Protein AF-A0A3R8DQH0-F1 (afdb_monomer_lite)

pLDDT: mean 75.9, std 20.73, range [26.86, 97.88]

Secondary structure (DSSP, 8-state):
-----------HHHHHHHHHTSBTTB--HHHHHHHHHHHHHHHHHHHHHHHHHHH-TTS-HHHHHHHHHHHHHHHHHSTTTHHHH--HHHHHHHHHHHHHS-HHHHHHHHHHHHHHHHH-TT-HHHHHHHHHHHHTT------------------------------------PPPPHHHHHHHHHHHHHHHHHHHHHHHHHHHH-SS-TT-HHHHHHHHHHHHHHHHHHHHHHHHHHTTSS-HHHHHHHHHHHHHHHHHHHHHHHHT-

Foldseek 3Di:
DDDDDPPPPPQLLVLLVVQLVDAPLDGPVVSLVVSLVCCVPQLLSNLVSLLCQLQDPPRDPSSNSSSLVSVVSSPVRPPPSVVNCLDPSNLVSLVVCLVDHDPVSNQSSLAVLVVCVVVPVVSVSSVVSNVVVVVVVRDHDDDPDDDDDDDDDDDDDDDDDDDDDDDDDDPPPDDDDPVNVVVVLVVVLVVLVVLLVVLVVCVVVVPDDDDPCVSNVVSLVVLVVCQVVLVVVLVCVVVVNDRPVSNVSSVVSNVSNVVVVVVCVVVVD

Structure (mmCIF, N/CA/C/O backbone):
data_AF-A0A3R8DQH0-F1
#
_entry.id   AF-A0A3R8DQH0-F1
#
loop_
_atom_site.group_PDB
_atom_site.id
_atom_site.type_symbol
_atom_site.label_atom_id
_atom_site.label_alt_id
_atom_site.label_comp_id
_atom_site.label_asym_id
_atom_site.label_entity_id
_atom_site.label_seq_id
_atom_site.pdbx_PDB_ins_code
_atom_site.Cartn_x
_atom_site.Cartn_y
_atom_site.Cartn_z
_atom_site.occupancy
_atom_site.B_iso_or_equiv
_atom_site.auth_seq_id
_atom_site.auth_comp_id
_atom_site.auth_asym_id
_atom_site.auth_atom_id
_atom_site.pdbx_PDB_model_num
ATOM 1 N N . MET A 1 1 ? 42.324 -16.474 -0.326 1.00 37.34 1 MET A N 1
ATOM 2 C CA . MET A 1 1 ? 42.094 -15.075 -0.736 1.00 37.34 1 MET A CA 1
ATOM 3 C C . MET A 1 1 ? 40.599 -14.820 -0.661 1.00 37.34 1 MET A C 1
ATOM 5 O O . MET A 1 1 ? 39.896 -15.116 -1.612 1.00 37.34 1 MET A O 1
ATOM 9 N N . ALA A 1 2 ? 40.115 -14.395 0.505 1.00 43.56 2 ALA A N 1
ATOM 10 C CA . ALA A 1 2 ? 38.711 -14.074 0.742 1.00 43.56 2 ALA A CA 1
ATOM 11 C C . ALA A 1 2 ? 38.635 -12.582 1.087 1.00 43.56 2 ALA A C 1
ATOM 13 O O . ALA A 1 2 ? 39.072 -12.183 2.160 1.00 43.56 2 ALA A O 1
ATOM 14 N N . SER A 1 3 ? 38.215 -11.778 0.115 1.00 39.81 3 SER A N 1
ATOM 15 C CA . SER A 1 3 ? 37.849 -10.355 0.195 1.00 39.81 3 SER A CA 1
ATOM 16 C C . SER A 1 3 ? 37.444 -9.985 -1.238 1.00 39.81 3 SER A C 1
ATOM 18 O O . SER A 1 3 ? 38.199 -10.294 -2.152 1.00 39.81 3 SER A O 1
ATOM 20 N N . SER A 1 4 ? 36.297 -9.418 -1.578 1.00 42.81 4 SER A N 1
ATOM 21 C CA . SER A 1 4 ? 35.271 -8.716 -0.819 1.00 42.81 4 SER A CA 1
ATOM 22 C C . SER A 1 4 ? 34.032 -8.666 -1.719 1.00 42.81 4 SER A C 1
ATOM 24 O O . SER A 1 4 ? 34.071 -8.034 -2.772 1.00 42.81 4 SER A O 1
ATOM 26 N N . TYR A 1 5 ? 32.943 -9.308 -1.321 1.00 38.06 5 TYR A N 1
ATOM 27 C CA . TYR A 1 5 ? 31.613 -8.918 -1.783 1.00 38.06 5 TYR A CA 1
ATOM 28 C C . TYR A 1 5 ? 30.732 -8.949 -0.544 1.00 38.06 5 TYR A C 1
ATOM 30 O O . TYR A 1 5 ? 30.029 -9.911 -0.260 1.00 38.06 5 TYR A O 1
ATOM 38 N N . VAL A 1 6 ? 30.935 -7.944 0.306 1.00 42.09 6 VAL A N 1
ATOM 39 C CA . VAL A 1 6 ? 29.954 -7.621 1.334 1.00 42.09 6 VAL A CA 1
ATOM 40 C C . VAL A 1 6 ? 28.887 -6.861 0.562 1.00 42.09 6 VAL A C 1
ATOM 42 O O . VAL A 1 6 ? 29.062 -5.674 0.295 1.00 42.09 6 VAL A O 1
ATOM 45 N N . GLU A 1 7 ? 27.852 -7.565 0.100 1.00 40.41 7 GLU A N 1
ATOM 46 C CA . GLU A 1 7 ? 26.585 -6.913 -0.232 1.00 40.41 7 GLU A CA 1
ATOM 47 C C . GLU A 1 7 ? 26.238 -6.041 0.971 1.00 40.41 7 GLU A C 1
ATOM 49 O O . GLU A 1 7 ? 26.178 -6.528 2.104 1.00 40.41 7 GLU A O 1
ATOM 54 N N . ALA A 1 8 ? 26.128 -4.733 0.754 1.00 45.50 8 ALA A N 1
ATOM 55 C CA . ALA A 1 8 ? 25.605 -3.853 1.775 1.00 45.50 8 ALA A CA 1
ATOM 56 C C . ALA A 1 8 ? 24.196 -4.363 2.082 1.00 45.50 8 ALA A C 1
ATOM 58 O O . ALA A 1 8 ? 23.305 -4.243 1.247 1.00 45.50 8 ALA A O 1
ATOM 59 N N . VAL A 1 9 ? 24.019 -5.011 3.235 1.00 55.31 9 VAL A N 1
ATOM 60 C CA . VAL A 1 9 ? 22.695 -5.400 3.712 1.00 55.31 9 VAL A CA 1
ATOM 61 C C . VAL A 1 9 ? 21.919 -4.099 3.841 1.00 55.31 9 VAL A C 1
ATOM 63 O O . VAL A 1 9 ? 22.209 -3.293 4.726 1.00 55.31 9 VAL A O 1
ATOM 66 N N . GLN A 1 10 ? 21.000 -3.860 2.910 1.00 66.50 10 GLN A N 1
ATOM 67 C CA . GLN A 1 10 ? 20.126 -2.703 2.955 1.00 66.50 10 GLN A CA 1
ATOM 68 C C . GLN A 1 10 ? 19.338 -2.783 4.260 1.00 66.50 10 GLN A C 1
ATOM 70 O O . GLN A 1 10 ? 18.618 -3.754 4.502 1.00 66.50 10 GLN A O 1
ATOM 75 N N . ASP A 1 11 ? 19.517 -1.803 5.144 1.00 89.00 11 ASP A N 1
ATOM 76 C CA . ASP A 1 11 ? 18.771 -1.778 6.396 1.00 89.00 11 ASP A CA 1
ATOM 77 C C . ASP A 1 11 ? 17.314 -1.434 6.086 1.00 89.00 11 ASP A C 1
ATOM 79 O O . ASP A 1 11 ? 16.970 -0.285 5.808 1.00 89.00 11 ASP A O 1
ATOM 83 N N . ILE A 1 12 ? 16.452 -2.448 6.150 1.00 93.75 12 ILE A N 1
ATOM 84 C CA . ILE A 1 12 ? 15.004 -2.342 5.936 1.00 93.75 12 ILE A CA 1
ATOM 85 C C . ILE A 1 12 ? 14.383 -1.248 6.804 1.00 93.75 12 ILE A C 1
ATOM 87 O O . ILE A 1 12 ? 13.447 -0.574 6.382 1.00 93.75 12 ILE A O 1
ATOM 91 N N . SER A 1 13 ? 14.906 -1.047 8.013 1.00 93.50 13 SER A N 1
ATOM 92 C CA . SER A 1 13 ? 14.427 -0.007 8.927 1.00 93.50 13 SER A CA 1
ATOM 93 C C . SER A 1 13 ? 14.693 1.384 8.351 1.00 93.50 13 SER A C 1
ATOM 95 O O . SER A 1 13 ? 13.774 2.195 8.284 1.00 93.50 13 SER A O 1
ATOM 97 N N . SER A 1 14 ? 15.917 1.610 7.864 1.00 93.81 14 SER A N 1
ATOM 98 C CA . SER A 1 14 ? 16.343 2.849 7.205 1.00 93.81 14 SER A CA 1
ATOM 99 C C . SER A 1 14 ? 15.599 3.087 5.890 1.00 93.81 14 SER A C 1
ATOM 101 O O . SER A 1 14 ? 15.231 4.221 5.587 1.00 93.81 14 SER A O 1
ATOM 103 N N . LEU A 1 15 ? 15.345 2.031 5.110 1.00 95.31 15 LEU A N 1
ATOM 104 C CA . LEU A 1 15 ? 14.558 2.121 3.878 1.00 95.31 15 LEU A CA 1
ATOM 105 C C . LEU A 1 15 ? 13.117 2.559 4.174 1.00 95.31 15 LEU A C 1
ATOM 107 O O . LEU A 1 15 ? 12.612 3.481 3.542 1.00 95.31 15 LEU A O 1
ATOM 111 N N . ILE A 1 16 ? 12.477 1.958 5.180 1.00 96.25 16 ILE A N 1
ATOM 112 C CA . ILE A 1 16 ? 11.123 2.341 5.604 1.00 96.25 16 ILE A CA 1
ATOM 113 C C . ILE A 1 16 ? 11.099 3.769 6.152 1.00 96.25 16 ILE A C 1
ATOM 115 O O . ILE A 1 16 ? 10.193 4.520 5.810 1.00 96.25 16 ILE A O 1
ATOM 119 N N . ASP A 1 17 ? 12.092 4.174 6.948 1.00 94.50 17 ASP A N 1
ATOM 120 C CA . ASP A 1 17 ? 12.193 5.561 7.417 1.00 94.50 17 ASP A CA 1
ATOM 121 C C . ASP A 1 17 ? 12.345 6.544 6.250 1.00 94.50 17 ASP A C 1
ATOM 123 O O . ASP A 1 17 ? 11.717 7.601 6.253 1.00 94.50 17 ASP A O 1
ATOM 127 N N . THR A 1 18 ? 13.114 6.172 5.223 1.00 94.81 18 THR A N 1
ATOM 128 C CA . THR A 1 18 ? 13.281 6.978 4.006 1.00 94.81 18 THR A CA 1
ATOM 129 C C . THR A 1 18 ? 11.951 7.136 3.276 1.00 94.81 18 THR A C 1
ATOM 131 O O . THR A 1 18 ? 11.543 8.264 3.007 1.00 94.81 18 THR A O 1
ATOM 134 N N . ILE A 1 19 ? 11.230 6.035 3.035 1.00 94.50 19 ILE A N 1
ATOM 135 C CA . ILE A 1 19 ? 9.909 6.065 2.390 1.00 94.50 19 ILE A CA 1
ATOM 136 C C . ILE A 1 19 ? 8.934 6.924 3.204 1.00 94.50 19 ILE A C 1
ATOM 138 O O . ILE A 1 19 ? 8.282 7.803 2.648 1.00 94.50 19 ILE A O 1
ATOM 142 N N . CYS A 1 20 ? 8.852 6.704 4.518 1.00 94.62 20 CYS A N 1
ATOM 143 C CA . CYS A 1 20 ? 7.909 7.389 5.402 1.00 94.62 20 CYS A CA 1
ATOM 144 C C . CYS A 1 20 ? 8.268 8.858 5.673 1.00 94.62 20 CYS A C 1
ATOM 146 O O . CYS A 1 20 ? 7.418 9.592 6.160 1.00 94.62 20 CYS A O 1
ATOM 148 N N . SER A 1 21 ? 9.484 9.304 5.348 1.00 93.12 21 SER A N 1
ATOM 149 C CA . SER A 1 21 ? 9.870 10.723 5.414 1.00 93.12 21 SER A CA 1
ATOM 150 C C . SER A 1 21 ? 9.383 11.559 4.221 1.00 93.12 21 SER A C 1
ATOM 152 O O . SER A 1 21 ? 9.558 12.778 4.217 1.00 93.12 21 SER A O 1
ATOM 154 N N . GLY A 1 22 ? 8.808 10.908 3.203 1.00 89.81 22 GLY A N 1
ATOM 155 C CA . GLY A 1 22 ? 8.296 11.546 1.994 1.00 89.81 22 GLY A CA 1
ATOM 156 C C . GLY A 1 22 ? 6.900 12.159 2.146 1.00 89.81 22 GLY A C 1
ATOM 157 O O . GLY A 1 22 ? 6.403 12.418 3.242 1.00 89.81 22 GLY A O 1
ATOM 158 N N . GLU A 1 23 ? 6.234 12.362 1.008 1.00 83.25 23 GLU A N 1
ATOM 159 C CA . GLU A 1 23 ? 4.873 12.895 0.955 1.00 83.25 23 GLU A CA 1
ATOM 160 C C . GLU A 1 23 ? 3.895 11.880 0.363 1.00 83.25 23 GLU A C 1
ATOM 162 O O . GLU A 1 23 ? 4.165 11.255 -0.660 1.00 83.25 23 GLU A O 1
ATOM 167 N N . VAL A 1 24 ? 2.714 11.745 0.971 1.00 81.69 24 VAL A N 1
ATOM 168 C CA . VAL A 1 24 ? 1.665 10.819 0.500 1.00 81.69 24 VAL A CA 1
ATOM 169 C C . VAL A 1 24 ? 1.171 11.180 -0.906 1.00 81.69 24 VAL A C 1
ATOM 171 O O . VAL A 1 24 ? 0.761 10.300 -1.658 1.00 81.69 24 VAL A O 1
ATOM 174 N N . SER A 1 25 ? 1.217 12.465 -1.270 1.00 81.00 25 SER A N 1
ATOM 175 C CA . SER A 1 25 ? 0.892 12.983 -2.607 1.00 81.00 25 SER A CA 1
ATOM 176 C C . SER A 1 25 ? 1.866 12.510 -3.688 1.00 81.00 25 SER A C 1
ATOM 178 O O . SER A 1 25 ? 1.483 12.429 -4.853 1.00 81.00 25 SER A O 1
ATOM 180 N N . ASN A 1 26 ? 3.107 12.184 -3.319 1.00 80.12 26 ASN A N 1
ATOM 181 C CA . ASN A 1 26 ? 4.136 11.695 -4.230 1.00 80.12 26 ASN A CA 1
ATOM 182 C C . ASN A 1 26 ? 4.964 10.584 -3.557 1.00 80.12 26 ASN A C 1
ATOM 184 O O . ASN A 1 26 ? 6.112 10.821 -3.168 1.00 80.12 26 ASN A O 1
ATOM 188 N N . PRO A 1 27 ? 4.391 9.374 -3.398 1.00 83.75 27 PRO A N 1
ATOM 189 C CA . PRO A 1 27 ? 5.085 8.265 -2.760 1.00 83.75 27 PRO A CA 1
ATOM 190 C C . PRO A 1 27 ? 6.317 7.845 -3.561 1.00 83.75 27 PRO A C 1
ATOM 192 O O . PRO A 1 27 ? 6.287 7.792 -4.794 1.00 83.75 27 PRO A O 1
ATOM 195 N N . ASP A 1 28 ? 7.387 7.477 -2.860 1.00 89.06 28 ASP A N 1
ATOM 196 C CA . ASP A 1 28 ? 8.590 6.925 -3.479 1.00 89.06 28 ASP A CA 1
ATOM 197 C C . ASP A 1 28 ? 8.364 5.468 -3.904 1.00 89.06 28 ASP A C 1
ATOM 199 O O . ASP A 1 28 ? 8.756 4.512 -3.233 1.00 89.06 28 ASP A O 1
ATOM 203 N N . TRP A 1 29 ? 7.678 5.299 -5.031 1.00 91.06 29 TRP A N 1
ATOM 204 C CA . TRP A 1 29 ? 7.327 3.987 -5.563 1.00 91.06 29 TRP A CA 1
ATOM 205 C C . TRP A 1 29 ? 8.539 3.124 -5.900 1.00 91.06 29 TRP A C 1
ATOM 207 O O . TRP A 1 29 ? 8.430 1.905 -5.837 1.00 91.06 29 TRP A O 1
ATOM 217 N N . ILE A 1 30 ? 9.688 3.729 -6.211 1.00 90.00 30 ILE A N 1
ATOM 218 C CA . ILE A 1 30 ? 10.919 2.981 -6.482 1.00 90.00 30 ILE A CA 1
ATOM 219 C C . ILE A 1 30 ? 11.337 2.245 -5.207 1.00 90.00 30 ILE A C 1
ATOM 221 O O . ILE A 1 30 ? 11.450 1.021 -5.219 1.00 90.00 30 ILE A O 1
ATOM 225 N N . ASN A 1 31 ? 11.451 2.967 -4.090 1.00 92.31 31 ASN A N 1
ATOM 226 C CA . ASN A 1 31 ? 11.822 2.375 -2.805 1.00 92.31 31 ASN A CA 1
ATOM 227 C C . ASN A 1 31 ? 10.731 1.449 -2.236 1.00 92.31 31 ASN A C 1
ATOM 229 O O . ASN A 1 31 ? 11.042 0.454 -1.582 1.00 92.31 31 ASN A O 1
ATOM 233 N N . ILE A 1 32 ? 9.446 1.733 -2.487 1.00 91.31 32 ILE A N 1
ATOM 234 C CA . ILE A 1 32 ? 8.338 0.851 -2.076 1.00 91.31 32 ILE A CA 1
ATOM 235 C C . ILE A 1 32 ? 8.399 -0.493 -2.812 1.00 91.31 32 ILE A C 1
ATOM 237 O O . ILE A 1 32 ? 8.204 -1.539 -2.189 1.00 91.31 32 ILE A O 1
ATOM 241 N N . LEU A 1 33 ? 8.658 -0.485 -4.122 1.00 88.75 33 LEU A N 1
ATOM 242 C CA . LEU A 1 33 ? 8.778 -1.710 -4.915 1.00 88.75 33 LEU A CA 1
ATOM 243 C C . LEU A 1 33 ? 10.043 -2.487 -4.546 1.00 88.75 33 LEU A C 1
ATOM 245 O O . LEU A 1 33 ? 9.964 -3.694 -4.339 1.00 88.75 33 LEU A O 1
ATOM 249 N N . GLU A 1 34 ? 11.164 -1.794 -4.344 1.00 91.06 34 GLU A N 1
ATOM 250 C CA . GLU A 1 34 ? 12.389 -2.414 -3.832 1.00 91.06 34 GLU A CA 1
ATOM 251 C C . GLU A 1 34 ? 12.150 -3.087 -2.471 1.00 91.06 34 GLU A C 1
ATOM 253 O O . GLU A 1 34 ? 12.558 -4.227 -2.249 1.00 91.06 34 GLU A O 1
ATOM 258 N N . LEU A 1 35 ? 11.410 -2.438 -1.566 1.00 94.06 35 LEU A N 1
ATOM 259 C CA . LEU A 1 35 ? 11.019 -3.053 -0.299 1.00 94.06 35 LEU A CA 1
ATOM 260 C C . LEU A 1 35 ? 10.180 -4.324 -0.513 1.00 94.06 35 LEU A C 1
ATOM 262 O O . LEU A 1 35 ? 10.391 -5.303 0.203 1.00 94.06 35 LEU A O 1
ATOM 266 N N . CYS A 1 36 ? 9.251 -4.338 -1.475 1.00 93.62 36 CYS A N 1
ATOM 267 C CA . CYS A 1 36 ? 8.446 -5.526 -1.786 1.00 93.62 36 CYS A CA 1
ATOM 268 C C . CYS A 1 36 ? 9.318 -6.706 -2.243 1.00 93.62 36 CYS A C 1
ATOM 270 O O . CYS A 1 36 ? 9.077 -7.839 -1.819 1.00 93.62 36 CYS A O 1
ATOM 272 N N . ASP A 1 37 ? 10.363 -6.448 -3.030 1.00 89.50 37 ASP A N 1
ATOM 273 C CA . ASP A 1 37 ? 11.314 -7.481 -3.449 1.00 89.50 37 ASP A CA 1
ATOM 274 C C . ASP A 1 37 ? 12.107 -8.036 -2.249 1.00 89.50 37 ASP A C 1
ATOM 276 O O . ASP A 1 37 ? 12.275 -9.253 -2.098 1.00 89.50 37 ASP A O 1
ATOM 280 N N . LEU A 1 38 ? 12.533 -7.157 -1.335 1.00 92.69 38 LEU A N 1
ATOM 281 C CA . LEU A 1 38 ? 13.337 -7.523 -0.163 1.00 92.69 38 LEU A CA 1
ATOM 282 C C . LEU A 1 38 ? 12.549 -8.289 0.915 1.00 92.69 38 LEU A C 1
ATOM 284 O O . LEU A 1 38 ? 13.112 -9.172 1.578 1.00 92.69 38 LEU A O 1
ATOM 288 N N . VAL A 1 39 ? 11.244 -8.013 1.061 1.00 93.31 39 VAL A N 1
ATOM 289 C CA . VAL A 1 39 ? 10.358 -8.590 2.097 1.00 93.31 39 VAL A CA 1
ATOM 290 C C . VAL A 1 39 ? 10.400 -10.113 2.142 1.00 93.31 39 VAL A C 1
ATOM 292 O O . VAL A 1 39 ? 10.304 -10.683 3.230 1.00 93.31 39 VAL A O 1
ATOM 295 N N . THR A 1 40 ? 10.605 -10.777 1.002 1.00 87.44 40 THR A N 1
ATOM 296 C CA . THR A 1 40 ? 10.730 -12.244 0.925 1.00 87.44 40 THR A CA 1
ATOM 297 C C . THR A 1 40 ? 11.763 -12.794 1.915 1.00 87.44 40 THR A C 1
ATOM 29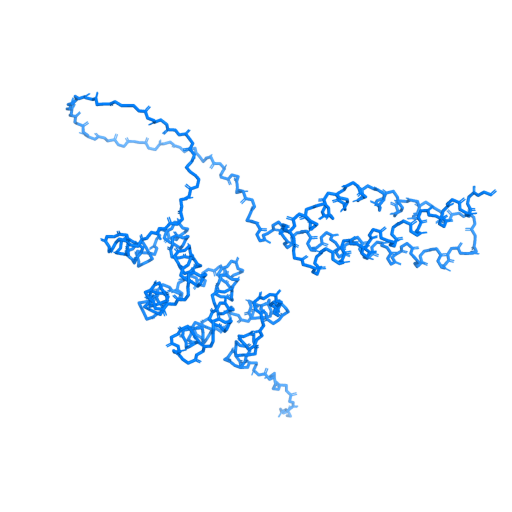9 O O . THR A 1 40 ? 11.573 -13.872 2.475 1.00 87.44 40 THR A O 1
ATOM 302 N N . SER A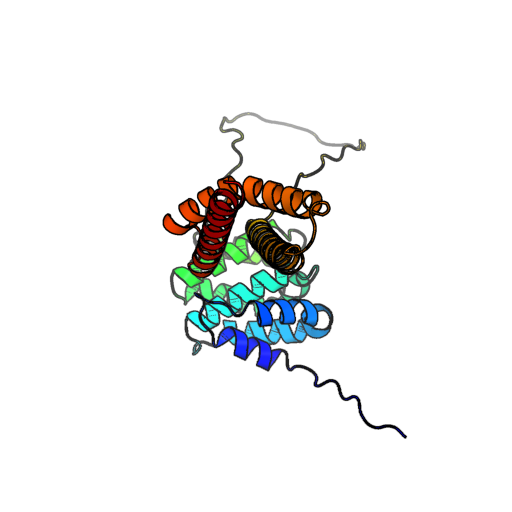 1 41 ? 12.835 -12.039 2.170 1.00 89.38 41 SER A N 1
ATOM 303 C CA . SER A 1 41 ? 13.910 -12.410 3.098 1.00 89.38 41 SER A CA 1
ATOM 304 C C . SER A 1 41 ? 13.891 -11.636 4.423 1.00 89.38 41 SER A C 1
ATOM 306 O O . SER A 1 41 ? 14.615 -11.996 5.350 1.00 89.38 41 SER A O 1
ATOM 308 N N . SER A 1 42 ? 13.051 -10.602 4.545 1.00 93.06 42 SER A N 1
ATOM 309 C CA . SER A 1 42 ? 13.085 -9.644 5.658 1.00 93.06 42 SER A CA 1
ATOM 310 C C . SER A 1 42 ? 11.730 -9.371 6.324 1.00 93.06 42 SER A C 1
ATOM 312 O O . SER A 1 42 ? 11.590 -8.384 7.049 1.00 93.06 42 SER A O 1
ATOM 314 N N . ALA A 1 43 ? 10.726 -10.228 6.118 1.00 94.62 43 ALA A N 1
ATOM 315 C CA . ALA A 1 43 ? 9.342 -9.990 6.540 1.00 94.62 43 ALA A CA 1
ATOM 316 C C . ALA A 1 43 ? 9.170 -9.607 8.027 1.00 94.62 43 ALA A C 1
ATOM 318 O O . ALA A 1 43 ? 8.389 -8.708 8.351 1.00 94.62 43 ALA A O 1
ATOM 319 N N . GLU A 1 44 ? 9.917 -10.239 8.939 1.00 94.19 44 GLU A N 1
ATOM 320 C CA . GLU A 1 44 ? 9.877 -9.913 10.372 1.00 94.19 44 GLU A CA 1
ATOM 321 C C . GLU A 1 44 ? 10.408 -8.498 10.652 1.00 94.19 44 GLU A C 1
ATOM 323 O O . GLU A 1 44 ? 9.800 -7.744 11.417 1.00 94.19 44 GLU A O 1
ATOM 328 N N . GLN A 1 45 ? 11.512 -8.112 10.006 1.00 95.12 45 GLN A N 1
ATOM 329 C CA . GLN A 1 45 ? 12.089 -6.777 10.147 1.00 95.12 45 GLN A CA 1
ATOM 330 C C . GLN A 1 45 ? 11.171 -5.717 9.532 1.00 95.12 45 GLN A C 1
ATOM 332 O O . GLN A 1 45 ? 10.910 -4.703 10.177 1.00 95.12 45 GLN A O 1
ATOM 337 N N . THR A 1 46 ? 10.613 -5.977 8.345 1.00 96.81 46 THR A N 1
ATOM 338 C CA . THR A 1 46 ? 9.638 -5.087 7.700 1.00 96.81 46 THR A CA 1
ATOM 339 C C . THR A 1 46 ? 8.429 -4.855 8.603 1.00 96.81 46 THR A C 1
ATOM 341 O O . THR A 1 46 ? 8.053 -3.712 8.852 1.00 96.81 46 THR A O 1
ATOM 344 N N . THR A 1 47 ? 7.870 -5.925 9.179 1.00 97.31 47 THR A N 1
ATOM 345 C CA . THR A 1 47 ? 6.711 -5.838 10.084 1.00 97.31 47 THR A CA 1
ATOM 346 C C . THR A 1 47 ? 7.026 -5.014 11.331 1.00 97.31 47 THR A C 1
ATOM 348 O O . THR A 1 47 ? 6.241 -4.145 11.705 1.00 97.31 47 THR A O 1
ATOM 351 N N . ARG A 1 48 ? 8.185 -5.238 11.965 1.00 96.12 48 ARG A N 1
ATOM 352 C CA . ARG A 1 48 ? 8.613 -4.472 13.150 1.00 96.12 48 ARG A CA 1
ATOM 353 C C . ARG A 1 48 ? 8.827 -2.993 12.843 1.00 96.12 48 ARG A C 1
ATOM 355 O O . ARG A 1 48 ? 8.426 -2.144 13.636 1.00 96.12 48 ARG A O 1
ATOM 362 N N . SER A 1 49 ? 9.444 -2.683 11.708 1.00 96.19 49 SER A N 1
ATOM 363 C CA . SER A 1 49 ? 9.693 -1.305 11.287 1.00 96.19 49 SER A CA 1
ATOM 364 C C . SER A 1 49 ? 8.395 -0.571 10.958 1.00 96.19 49 SER A C 1
ATOM 366 O O . SER A 1 49 ? 8.208 0.547 11.429 1.00 96.19 49 SER A O 1
ATOM 368 N N . LEU A 1 50 ? 7.455 -1.216 10.257 1.00 97.12 50 LEU A N 1
ATOM 369 C CA . LEU A 1 50 ? 6.118 -0.659 10.025 1.00 97.12 50 LEU A CA 1
ATOM 370 C C . LEU A 1 50 ? 5.362 -0.451 11.339 1.00 97.12 50 LEU A C 1
ATOM 372 O O . LEU A 1 50 ? 4.829 0.631 11.568 1.00 97.12 50 LEU A O 1
ATOM 376 N N . GLN A 1 51 ? 5.383 -1.438 12.240 1.00 96.31 51 GLN A N 1
ATOM 377 C CA . GLN A 1 51 ? 4.762 -1.314 13.560 1.00 96.31 51 GLN A CA 1
ATOM 378 C C . GLN A 1 51 ? 5.317 -0.109 14.334 1.00 96.31 51 GLN A C 1
ATOM 380 O O . GLN A 1 51 ? 4.553 0.637 14.941 1.00 96.31 51 GLN A O 1
ATOM 385 N N . ARG A 1 52 ? 6.639 0.108 14.297 1.00 95.06 52 ARG A N 1
ATOM 386 C CA . ARG A 1 52 ? 7.279 1.259 14.945 1.00 95.06 52 ARG A CA 1
ATOM 387 C C . ARG A 1 52 ? 6.748 2.581 14.394 1.00 95.06 52 ARG A C 1
ATOM 389 O O . ARG A 1 52 ? 6.438 3.456 15.194 1.00 95.06 52 ARG A O 1
ATOM 396 N N . VAL A 1 53 ? 6.664 2.734 13.072 1.00 95.06 53 VAL A N 1
ATOM 397 C CA . VAL A 1 53 ? 6.184 3.985 12.461 1.00 95.06 53 VAL A CA 1
ATOM 398 C C . VAL A 1 53 ? 4.709 4.217 12.800 1.00 95.06 53 VAL A C 1
ATOM 400 O O . VAL A 1 53 ? 4.353 5.311 13.227 1.00 95.06 53 VAL A O 1
ATOM 403 N N . LEU A 1 54 ? 3.869 3.179 12.703 1.00 94.94 54 LEU A N 1
ATOM 404 C CA . LEU A 1 54 ? 2.434 3.267 13.004 1.00 94.94 54 LEU A CA 1
ATOM 405 C C . LEU A 1 54 ? 2.152 3.582 14.484 1.00 94.94 54 LEU A C 1
ATOM 407 O O . LEU A 1 54 ? 1.230 4.336 14.784 1.00 94.94 54 LEU A O 1
ATOM 411 N N . GLY A 1 55 ? 2.941 3.027 15.408 1.00 90.12 55 GLY A N 1
ATOM 412 C CA . GLY A 1 55 ? 2.741 3.209 16.850 1.00 90.12 55 GLY A CA 1
ATOM 413 C C . GLY A 1 55 ? 3.390 4.461 17.444 1.00 90.12 55 GLY A C 1
ATOM 414 O O . GLY A 1 55 ? 3.150 4.814 18.606 1.00 90.12 55 GLY A O 1
ATOM 415 N N . HIS A 1 56 ? 4.240 5.157 16.689 1.00 84.31 56 HIS A N 1
ATOM 416 C CA . HIS A 1 56 ? 5.000 6.276 17.228 1.00 84.31 56 HIS A CA 1
ATOM 417 C C . HIS A 1 56 ? 4.236 7.598 17.094 1.00 84.31 56 HIS A C 1
ATOM 419 O O . HIS A 1 56 ? 4.260 8.274 16.073 1.00 84.31 56 HIS A O 1
ATOM 425 N N . ARG A 1 57 ? 3.604 7.998 18.205 1.00 65.50 57 ARG A N 1
ATOM 426 C CA . ARG A 1 57 ? 2.700 9.161 18.340 1.00 65.50 57 ARG A CA 1
ATOM 427 C C . ARG A 1 57 ? 3.273 10.536 17.958 1.00 65.50 57 ARG A C 1
ATOM 429 O O . ARG A 1 57 ? 2.523 11.503 17.975 1.00 65.50 57 ARG A O 1
ATOM 436 N N . GLN A 1 58 ? 4.578 10.645 17.708 1.00 71.25 58 GLN A N 1
ATOM 437 C CA . GLN A 1 58 ? 5.227 11.888 17.267 1.00 71.25 58 GLN A CA 1
ATOM 438 C C . GLN A 1 58 ? 5.374 11.972 15.742 1.00 71.25 58 GLN A C 1
ATOM 440 O O . GLN A 1 58 ? 5.759 13.027 15.246 1.00 71.25 58 GLN A O 1
ATOM 445 N N . HIS A 1 59 ? 5.112 10.886 15.002 1.00 75.62 59 HIS A N 1
ATOM 446 C CA . HIS A 1 59 ? 5.095 10.954 13.545 1.00 75.62 59 HIS A CA 1
ATOM 447 C C . HIS A 1 59 ? 3.937 11.819 13.070 1.00 75.62 59 HIS A C 1
ATOM 449 O O . HIS A 1 59 ? 2.837 11.798 13.629 1.00 75.62 59 HIS A O 1
ATOM 455 N N . ASP A 1 60 ? 4.213 12.580 12.023 1.00 84.75 60 ASP A N 1
ATOM 456 C CA . ASP A 1 60 ? 3.209 13.362 11.341 1.00 84.75 60 ASP A CA 1
ATOM 457 C C . ASP A 1 60 ? 2.250 12.459 10.551 1.00 84.75 60 ASP A C 1
ATOM 459 O O . ASP A 1 60 ? 2.493 11.276 10.291 1.00 84.75 60 ASP A O 1
ATOM 463 N N . GLU A 1 61 ? 1.114 13.037 10.174 1.00 86.81 61 GLU A N 1
ATOM 464 C CA . GLU A 1 61 ? 0.056 12.336 9.450 1.00 86.81 61 GLU A CA 1
ATOM 465 C C . GLU A 1 61 ? 0.549 11.730 8.125 1.00 86.81 61 GLU A C 1
ATOM 467 O O . GLU A 1 61 ? 0.092 10.651 7.734 1.00 86.81 61 GLU A O 1
ATOM 472 N N . ASN A 1 62 ? 1.520 12.382 7.471 1.00 88.38 62 ASN A N 1
ATOM 473 C CA . ASN A 1 62 ? 2.145 11.894 6.244 1.00 88.38 62 ASN A CA 1
ATOM 474 C C . ASN A 1 62 ? 2.921 10.596 6.480 1.00 88.38 62 ASN A C 1
ATOM 476 O O . ASN A 1 62 ? 2.673 9.620 5.772 1.00 88.38 62 ASN A O 1
ATOM 480 N N . SER A 1 63 ? 3.791 10.549 7.495 1.00 93.38 63 SER A N 1
ATOM 481 C CA . SER A 1 63 ? 4.549 9.338 7.834 1.00 93.38 63 SER A CA 1
ATOM 482 C C . SER A 1 63 ? 3.631 8.146 8.106 1.00 93.38 63 SER A C 1
ATOM 484 O O . SER A 1 63 ? 3.867 7.042 7.615 1.00 93.38 63 SER A O 1
ATOM 486 N N . ILE A 1 64 ? 2.558 8.362 8.875 1.00 94.88 64 ILE A N 1
ATOM 487 C CA . ILE A 1 64 ? 1.591 7.308 9.216 1.00 94.88 64 ILE A CA 1
ATOM 488 C C . ILE A 1 64 ? 0.856 6.832 7.959 1.00 94.88 64 ILE A C 1
ATOM 490 O O . ILE A 1 64 ? 0.724 5.631 7.723 1.00 94.88 64 ILE A O 1
ATOM 494 N N . SER A 1 65 ? 0.404 7.767 7.128 1.00 93.81 65 SER A N 1
ATOM 495 C CA . SER A 1 65 ? -0.301 7.461 5.882 1.00 93.81 65 SER A CA 1
ATOM 496 C C 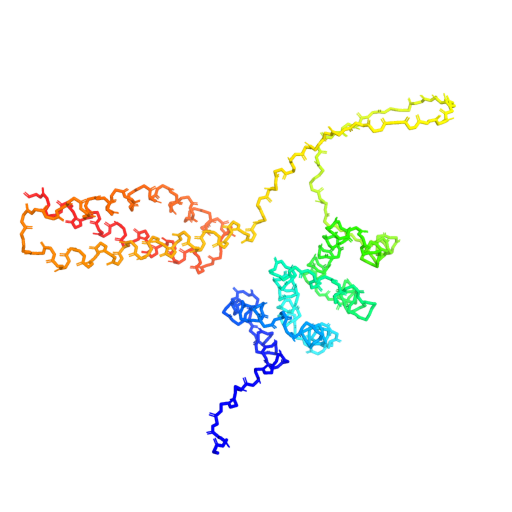. SER A 1 65 ? 0.585 6.712 4.881 1.00 93.81 65 SER A C 1
ATOM 498 O O . SER A 1 65 ? 0.112 5.777 4.233 1.00 93.81 65 SER A O 1
ATOM 500 N N . LEU A 1 66 ? 1.870 7.069 4.785 1.00 94.19 66 LEU A N 1
ATOM 501 C CA . LEU A 1 66 ? 2.858 6.349 3.981 1.00 94.19 66 LEU A CA 1
ATOM 502 C C . LEU A 1 66 ? 3.126 4.952 4.542 1.00 94.19 66 LEU A C 1
ATOM 504 O O . LEU A 1 66 ? 3.163 3.998 3.773 1.00 94.19 66 LEU A O 1
ATOM 508 N N . ALA A 1 67 ? 3.218 4.783 5.861 1.00 97.31 67 ALA A N 1
ATOM 509 C CA . ALA A 1 67 ? 3.363 3.458 6.462 1.00 97.31 67 ALA A CA 1
ATOM 510 C C . ALA A 1 67 ? 2.151 2.549 6.179 1.00 97.31 67 ALA A C 1
ATOM 512 O O . ALA A 1 67 ? 2.325 1.360 5.892 1.00 97.31 67 ALA A O 1
ATOM 513 N N . LEU A 1 68 ? 0.926 3.089 6.199 1.00 96.31 68 LEU A N 1
ATOM 514 C CA . LEU A 1 68 ? -0.277 2.354 5.788 1.00 96.31 68 LEU A CA 1
ATOM 515 C C . LEU A 1 68 ? -0.236 1.991 4.293 1.00 96.31 68 LEU A C 1
ATOM 517 O O . LEU A 1 68 ? -0.485 0.837 3.947 1.00 96.31 68 LEU A O 1
ATOM 521 N N . LEU A 1 69 ? 0.161 2.926 3.419 1.00 94.38 69 LEU A N 1
ATOM 522 C CA . LEU A 1 69 ? 0.352 2.678 1.982 1.00 94.38 69 LEU A CA 1
ATOM 523 C C . LEU A 1 69 ? 1.397 1.583 1.716 1.00 94.38 69 LEU A C 1
ATOM 525 O O . LEU A 1 69 ? 1.167 0.690 0.900 1.00 94.38 69 LEU A O 1
ATOM 529 N N . VAL A 1 70 ? 2.536 1.631 2.407 1.00 96.94 70 VAL A N 1
ATOM 530 C CA . VAL A 1 70 ? 3.587 0.610 2.317 1.00 96.94 70 VAL A CA 1
ATOM 531 C C . VAL A 1 70 ? 3.045 -0.739 2.771 1.00 96.94 70 VAL A C 1
ATOM 533 O O . VAL A 1 70 ? 3.253 -1.740 2.093 1.00 96.94 70 VAL A O 1
ATOM 536 N N . THR A 1 71 ? 2.304 -0.770 3.881 1.00 97.56 71 THR A N 1
ATOM 537 C CA . THR A 1 71 ? 1.695 -2.002 4.396 1.00 97.56 71 THR A CA 1
ATOM 538 C C . THR A 1 71 ? 0.760 -2.631 3.360 1.00 97.56 71 THR A C 1
ATOM 540 O O . THR A 1 71 ? 0.863 -3.829 3.102 1.00 97.56 71 THR A O 1
ATOM 543 N N . GLU A 1 72 ? -0.118 -1.846 2.726 1.00 93.38 72 GLU A N 1
ATOM 544 C CA . GLU A 1 72 ? -0.988 -2.323 1.639 1.00 93.38 72 GLU A CA 1
ATOM 545 C C . GLU A 1 72 ? -0.182 -2.815 0.430 1.00 93.38 72 GLU A C 1
ATOM 547 O O . GLU A 1 72 ? -0.479 -3.872 -0.128 1.00 93.38 72 GLU A O 1
ATOM 552 N N . SER A 1 73 ? 0.854 -2.071 0.039 1.00 92.56 73 SER A N 1
ATOM 553 C CA . SER A 1 73 ? 1.685 -2.386 -1.127 1.00 92.56 73 SER A CA 1
ATOM 554 C C . SER A 1 73 ? 2.423 -3.708 -0.945 1.00 92.56 73 SER A C 1
ATOM 556 O O . SER A 1 73 ? 2.343 -4.579 -1.811 1.00 92.56 73 SER A O 1
ATOM 558 N N . VAL A 1 74 ? 3.066 -3.904 0.208 1.00 93.50 74 VAL A N 1
ATOM 559 C CA . VAL A 1 74 ? 3.756 -5.156 0.539 1.00 93.50 74 VAL A CA 1
ATOM 560 C C . VAL A 1 74 ? 2.759 -6.311 0.611 1.00 93.50 74 VAL A C 1
ATOM 562 O O . VAL A 1 74 ? 3.016 -7.383 0.076 1.00 93.50 74 VAL A O 1
ATOM 565 N N . LEU A 1 75 ? 1.586 -6.107 1.212 1.00 92.38 75 LEU A N 1
ATOM 566 C CA . LEU A 1 75 ? 0.570 -7.154 1.311 1.00 92.38 75 LEU A CA 1
ATOM 567 C C . LEU A 1 75 ? 0.038 -7.606 -0.059 1.00 92.38 75 LEU A C 1
ATOM 569 O O . LEU A 1 75 ? -0.219 -8.793 -0.253 1.00 92.38 75 LEU A O 1
ATOM 573 N N . ASN A 1 76 ? -0.106 -6.672 -1.002 1.00 88.19 76 ASN A N 1
ATOM 574 C CA . ASN A 1 76 ? -0.586 -6.948 -2.356 1.00 88.19 76 ASN A CA 1
ATOM 575 C C . ASN A 1 76 ? 0.472 -7.612 -3.251 1.00 88.19 76 ASN A C 1
ATOM 577 O O . ASN A 1 76 ? 0.107 -8.347 -4.167 1.00 88.19 76 ASN A O 1
ATOM 581 N N . ASN A 1 77 ? 1.761 -7.365 -3.000 1.00 86.88 77 ASN A N 1
ATOM 582 C CA . ASN A 1 77 ? 2.859 -7.883 -3.824 1.00 86.88 77 ASN A CA 1
ATOM 583 C C . ASN A 1 77 ? 3.534 -9.131 -3.238 1.00 86.88 77 ASN A C 1
ATOM 585 O O . ASN A 1 77 ? 4.142 -9.897 -3.983 1.00 86.88 77 ASN A O 1
ATOM 589 N N . CYS A 1 78 ? 3.419 -9.367 -1.929 1.00 89.12 78 CYS A N 1
ATOM 590 C CA . CYS A 1 78 ? 4.130 -10.435 -1.229 1.00 89.12 78 CYS A CA 1
ATOM 591 C C . CYS A 1 78 ? 3.142 -11.471 -0.656 1.00 89.12 78 CYS A C 1
ATOM 593 O O . CYS A 1 78 ? 2.652 -11.314 0.473 1.00 89.12 78 CYS A O 1
ATOM 595 N N . PRO A 1 79 ? 2.859 -12.569 -1.388 1.00 87.12 79 PRO A N 1
ATOM 596 C CA . PRO A 1 79 ? 2.014 -13.648 -0.891 1.00 87.12 79 PRO A CA 1
ATOM 597 C C . PRO A 1 79 ? 2.512 -14.179 0.455 1.00 87.12 79 PRO A C 1
ATOM 599 O O . PRO A 1 79 ? 3.697 -14.440 0.645 1.00 87.12 79 PRO A O 1
ATOM 602 N N . GLY A 1 80 ? 1.601 -14.353 1.411 1.00 89.94 80 GLY A N 1
ATOM 603 C CA . GLY A 1 80 ? 1.943 -14.863 2.741 1.00 89.94 80 GLY A CA 1
ATOM 604 C C . GLY A 1 80 ? 2.429 -13.808 3.737 1.00 89.94 80 GLY A C 1
ATOM 605 O O . GLY A 1 80 ? 2.496 -14.117 4.929 1.00 89.94 80 GLY A O 1
ATOM 606 N N . PHE A 1 81 ? 2.695 -12.562 3.318 1.00 94.62 81 PHE A N 1
ATOM 607 C CA . PHE A 1 81 ? 3.074 -11.493 4.251 1.00 94.62 81 PHE A CA 1
ATOM 608 C C . PHE A 1 81 ? 1.971 -11.198 5.282 1.00 94.62 81 PHE A C 1
ATOM 610 O O . PHE A 1 81 ? 2.270 -10.877 6.431 1.00 94.62 81 PHE A O 1
ATOM 617 N N . TYR A 1 82 ? 0.702 -11.446 4.930 1.00 94.94 82 TYR A N 1
ATOM 618 C CA . TYR A 1 82 ? -0.442 -11.362 5.847 1.00 94.94 82 TYR A CA 1
ATOM 619 C C . TYR A 1 82 ? -0.252 -12.175 7.140 1.00 94.94 82 TYR A C 1
ATOM 621 O O . TYR A 1 82 ? -0.766 -11.775 8.180 1.00 94.94 82 TYR A O 1
ATOM 629 N N . ASN A 1 83 ? 0.515 -13.274 7.119 1.00 95.88 83 ASN A N 1
ATOM 630 C CA . ASN A 1 83 ? 0.807 -14.066 8.321 1.00 95.88 83 ASN A CA 1
ATOM 631 C C . ASN A 1 83 ? 1.639 -13.283 9.350 1.00 95.88 83 ASN A C 1
ATOM 633 O O . ASN A 1 83 ? 1.497 -13.504 10.548 1.00 95.88 83 ASN A O 1
ATOM 637 N N . HIS A 1 84 ? 2.487 -12.360 8.894 1.00 96.38 84 HIS A N 1
ATOM 638 C CA . HIS A 1 84 ? 3.295 -11.509 9.767 1.00 96.38 84 HIS A CA 1
ATOM 639 C C . HIS A 1 84 ? 2.471 -10.343 10.327 1.00 96.38 84 HIS A C 1
ATOM 641 O O . HIS A 1 84 ? 2.652 -9.954 11.481 1.00 96.38 84 HIS A O 1
ATOM 647 N N . LEU A 1 85 ? 1.516 -9.835 9.539 1.00 96.62 85 LEU A N 1
ATOM 648 C CA . LEU A 1 85 ? 0.571 -8.803 9.978 1.00 96.62 85 LEU A CA 1
ATOM 649 C C . LEU A 1 85 ? -0.518 -9.342 10.914 1.00 96.62 85 LEU A C 1
ATOM 651 O O . LEU A 1 85 ? -1.065 -8.577 11.708 1.00 96.62 85 LEU A O 1
ATOM 655 N N . ALA A 1 86 ? -0.812 -10.648 10.865 1.00 96.44 86 ALA A N 1
ATOM 656 C CA . ALA A 1 86 ? -1.744 -11.360 11.746 1.00 96.44 86 ALA A CA 1
ATOM 657 C C . ALA A 1 86 ? -1.199 -11.508 13.185 1.00 96.44 86 ALA A C 1
ATOM 659 O O . ALA A 1 86 ? -1.226 -12.573 13.801 1.00 96.44 86 ALA A O 1
ATOM 660 N N . SER A 1 87 ? -0.695 -10.408 13.737 1.00 96.25 87 SER A N 1
ATOM 661 C CA . SER A 1 87 ? -0.123 -10.280 15.066 1.00 96.25 87 SER A CA 1
ATOM 662 C C . SER A 1 87 ? -0.951 -9.301 15.880 1.00 96.25 87 SER A C 1
ATOM 664 O O . SER A 1 87 ? -1.280 -8.204 15.427 1.00 96.25 87 SER A O 1
ATOM 666 N N . ARG A 1 88 ? -1.229 -9.663 17.136 1.00 95.81 88 ARG A N 1
ATOM 667 C CA . ARG A 1 88 ? -1.936 -8.784 18.075 1.00 95.81 88 ARG A CA 1
ATOM 668 C C . ARG A 1 88 ? -1.223 -7.445 18.250 1.00 95.81 88 ARG A C 1
ATOM 670 O O . ARG A 1 88 ? -1.893 -6.431 18.371 1.00 95.81 88 ARG A O 1
ATOM 677 N N . LEU A 1 89 ? 0.109 -7.453 18.274 1.00 95.69 89 LEU A N 1
ATOM 678 C CA . LEU A 1 89 ? 0.902 -6.240 18.463 1.00 95.69 89 LEU A CA 1
ATOM 679 C C . LEU A 1 89 ? 0.771 -5.300 17.263 1.00 95.69 89 LEU A C 1
ATOM 681 O O . LEU A 1 89 ? 0.544 -4.113 17.445 1.00 95.69 89 LEU A O 1
ATOM 685 N N . PHE A 1 90 ? 0.838 -5.839 16.045 1.00 96.94 90 PHE A N 1
ATOM 686 C CA . PHE A 1 90 ? 0.689 -5.036 14.834 1.00 96.94 90 PHE A CA 1
ATOM 687 C C . PHE A 1 90 ? -0.730 -4.465 14.711 1.00 96.94 90 PHE A C 1
ATOM 689 O O . PHE A 1 90 ? -0.913 -3.267 14.510 1.00 96.94 90 PHE A O 1
ATOM 696 N N . LEU A 1 91 ? -1.746 -5.311 14.906 1.00 97.38 91 LEU A N 1
ATOM 697 C CA . LEU A 1 91 ? -3.144 -4.891 14.820 1.00 97.38 91 LEU A CA 1
ATOM 698 C C . LEU A 1 91 ? -3.530 -3.871 15.889 1.00 97.38 91 LEU A C 1
ATOM 700 O O . LEU A 1 91 ? -4.377 -3.027 15.623 1.00 97.38 91 LEU A O 1
ATOM 704 N N . GLN A 1 92 ? -2.913 -3.911 17.072 1.00 96.19 92 GLN A N 1
ATOM 705 C CA . GLN A 1 92 ? -3.131 -2.892 18.099 1.00 96.19 92 GLN A CA 1
ATOM 706 C C . GLN A 1 92 ? -2.709 -1.496 17.635 1.00 96.19 92 GLN A C 1
ATOM 708 O O . GLN A 1 92 ? -3.438 -0.547 17.916 1.00 96.19 92 GLN A O 1
ATOM 713 N N . GLU A 1 93 ? -1.606 -1.371 16.893 1.00 96.38 93 GLU A N 1
ATOM 714 C CA . GLU A 1 93 ? -1.200 -0.073 16.342 1.00 96.38 93 GLU A CA 1
ATOM 715 C C . GLU A 1 93 ? -2.199 0.410 15.285 1.00 96.38 93 GLU A C 1
ATOM 717 O O . GLU A 1 93 ? -2.646 1.550 15.345 1.00 96.38 93 GLU A O 1
ATOM 722 N N . VAL A 1 94 ? -2.647 -0.467 14.378 1.00 96.69 94 VAL A N 1
ATOM 723 C CA . VAL A 1 94 ? -3.653 -0.105 13.357 1.00 96.69 94 VAL A CA 1
ATOM 724 C C . VAL A 1 94 ? -4.990 0.288 13.998 1.00 96.69 94 VAL A C 1
ATOM 726 O O . VAL A 1 94 ? -5.618 1.256 13.579 1.00 96.69 94 VAL A O 1
ATOM 729 N N . VAL A 1 95 ? -5.419 -0.426 15.043 1.00 96.06 95 VAL A N 1
ATOM 730 C CA . VAL A 1 95 ? -6.627 -0.093 15.815 1.00 96.06 95 VAL A CA 1
ATOM 731 C C . VAL A 1 95 ? -6.482 1.257 16.517 1.00 96.06 95 VAL A C 1
ATOM 733 O O . VAL A 1 95 ? -7.418 2.049 16.493 1.00 96.06 95 VAL A O 1
ATOM 736 N N . ALA A 1 96 ? -5.318 1.565 17.092 1.00 94.31 96 ALA A N 1
ATOM 737 C CA . ALA A 1 96 ? -5.094 2.852 17.747 1.00 94.31 96 ALA A CA 1
ATOM 738 C C . ALA A 1 96 ? -5.250 4.042 16.780 1.00 94.31 96 ALA A C 1
ATOM 740 O O . ALA A 1 96 ? -5.707 5.108 17.196 1.00 94.31 96 ALA A O 1
ATOM 741 N N . LEU A 1 97 ? -4.934 3.855 15.492 1.00 94.44 97 LEU A N 1
ATOM 742 C CA . LEU A 1 97 ? -5.150 4.872 14.457 1.00 94.44 97 LEU A CA 1
ATOM 743 C C . LEU A 1 97 ? -6.637 5.143 14.190 1.00 94.44 97 LEU A C 1
ATOM 745 O O . LEU A 1 97 ? -7.010 6.265 13.858 1.00 94.44 97 LEU A O 1
ATOM 749 N N . VAL A 1 98 ? -7.508 4.147 14.381 1.00 92.75 98 VAL A N 1
ATOM 750 C CA . VAL A 1 98 ? -8.964 4.325 14.252 1.00 92.75 98 VAL A CA 1
ATOM 751 C C . VAL A 1 98 ? -9.500 5.274 15.329 1.00 92.75 98 VAL A C 1
ATOM 753 O O . VAL A 1 98 ? -10.379 6.083 15.047 1.00 92.75 98 VAL A O 1
ATOM 756 N N . ASP A 1 99 ? -8.941 5.246 16.538 1.00 85.81 99 ASP A N 1
ATOM 757 C CA . ASP A 1 99 ? -9.436 6.045 17.666 1.00 85.81 99 ASP A CA 1
ATOM 758 C C . ASP A 1 99 ? -8.764 7.423 17.796 1.00 85.81 99 ASP A C 1
ATOM 760 O O . ASP A 1 99 ? -9.339 8.346 18.382 1.00 85.81 99 ASP A O 1
ATOM 764 N N . HIS A 1 100 ? -7.525 7.571 17.315 1.00 82.75 100 HIS A N 1
ATOM 765 C CA . HIS A 1 100 ? -6.649 8.687 17.700 1.00 82.75 100 HIS A CA 1
ATOM 766 C C . HIS A 1 100 ? -5.973 9.420 16.532 1.00 82.75 100 HIS A C 1
ATOM 768 O O . HIS A 1 100 ? -5.004 10.147 16.758 1.00 82.75 100 HIS A O 1
ATOM 774 N N . SER A 1 101 ? -6.457 9.258 15.299 1.00 87.31 101 SER A N 1
ATOM 775 C CA . SER A 1 101 ? -5.871 9.904 14.113 1.00 87.31 101 SER A CA 1
ATOM 776 C C . SER A 1 101 ? -6.856 10.799 13.359 1.00 87.31 101 SER A C 1
ATOM 778 O O . SER A 1 101 ? -8.018 10.939 13.739 1.00 87.31 101 SER A O 1
ATOM 780 N N . SER A 1 102 ? -6.371 11.459 12.304 1.00 89.31 102 SER A N 1
ATOM 781 C CA . SER A 1 102 ? -7.200 12.284 11.426 1.00 89.31 102 SER A CA 1
ATOM 782 C C . SER A 1 102 ? -8.277 11.443 10.721 1.00 89.31 102 SER A C 1
ATOM 784 O O . SER A 1 102 ? -8.087 10.238 10.530 1.00 89.31 102 SER A O 1
ATOM 786 N N . PRO A 1 103 ? -9.379 12.055 10.249 1.00 88.94 103 PRO A N 1
ATOM 787 C CA . PRO A 1 103 ? -10.412 11.338 9.502 1.00 88.94 103 PRO A CA 1
ATOM 788 C C . PRO A 1 103 ? -9.880 10.568 8.285 1.00 88.94 103 PRO A C 1
ATOM 790 O O . PRO A 1 103 ? -10.361 9.475 8.001 1.00 88.94 103 PRO A O 1
ATOM 793 N N . ALA A 1 104 ? -8.867 11.101 7.592 1.00 86.12 104 ALA A N 1
ATOM 794 C CA . ALA A 1 104 ? -8.265 10.451 6.429 1.00 86.12 104 ALA A CA 1
ATOM 795 C C . ALA A 1 104 ? -7.513 9.165 6.816 1.00 86.12 104 ALA A C 1
ATOM 797 O O . ALA A 1 104 ? -7.702 8.115 6.197 1.00 86.12 104 ALA A O 1
ATOM 798 N N . VAL A 1 105 ? -6.708 9.220 7.882 1.00 91.44 105 VAL A N 1
ATOM 799 C CA . VAL A 1 105 ? -5.993 8.048 8.410 1.00 91.44 105 VAL A CA 1
ATOM 800 C C . VAL A 1 105 ? -6.975 7.022 8.978 1.00 91.44 105 VAL A C 1
ATOM 802 O O . VAL A 1 105 ? -6.831 5.828 8.716 1.00 91.44 105 VAL A O 1
ATOM 805 N N . GLN A 1 106 ? -8.004 7.474 9.700 1.00 93.38 106 GLN A N 1
ATOM 806 C CA . GLN A 1 106 ? -9.065 6.615 10.234 1.00 93.38 106 GLN A CA 1
ATOM 807 C C . GLN A 1 106 ? -9.807 5.868 9.121 1.00 93.38 106 GLN A C 1
ATOM 809 O O . GLN A 1 106 ? -10.017 4.656 9.220 1.00 93.38 106 GLN A O 1
ATOM 814 N N . GLU A 1 107 ? -10.186 6.560 8.043 1.00 91.44 107 GLU A N 1
ATOM 815 C CA . GLU A 1 107 ? -10.861 5.939 6.900 1.00 91.44 107 GLU A CA 1
ATOM 816 C C . GLU A 1 107 ? -9.979 4.865 6.251 1.00 91.44 107 GLU A C 1
ATOM 818 O O . GLU A 1 107 ? -10.455 3.778 5.913 1.00 91.44 107 GLU A O 1
ATOM 823 N N . ARG A 1 108 ? -8.675 5.130 6.113 1.00 92.44 108 ARG A N 1
ATOM 824 C CA . ARG A 1 108 ? -7.740 4.154 5.552 1.00 92.44 108 ARG A CA 1
ATOM 825 C C . ARG A 1 108 ? -7.561 2.942 6.461 1.00 92.44 108 ARG A C 1
ATOM 827 O O . ARG A 1 108 ? -7.723 1.816 6.001 1.00 92.44 108 ARG A O 1
ATOM 834 N N . ALA A 1 109 ? -7.305 3.159 7.749 1.00 95.50 109 ALA A N 1
ATOM 835 C CA . ALA A 1 109 ? -7.121 2.081 8.719 1.00 95.50 109 ALA A CA 1
ATOM 836 C C . ALA A 1 109 ? -8.370 1.187 8.831 1.00 95.50 109 ALA A C 1
ATOM 838 O O . ALA A 1 109 ? -8.264 -0.040 8.816 1.00 95.50 109 ALA A O 1
ATOM 839 N N . THR A 1 110 ? -9.567 1.782 8.880 1.00 95.12 110 THR A N 1
ATOM 840 C CA . THR A 1 110 ? -10.829 1.021 8.916 1.00 95.12 110 THR A CA 1
ATOM 841 C C . THR A 1 110 ? -11.063 0.234 7.628 1.00 95.12 110 THR A C 1
ATOM 843 O O . THR A 1 110 ? -11.408 -0.947 7.701 1.00 95.12 110 THR A O 1
ATOM 846 N N . ARG A 1 111 ? -10.815 0.829 6.452 1.00 94.19 111 ARG A N 1
ATOM 847 C CA . ARG A 1 111 ? -10.883 0.118 5.166 1.00 94.19 111 ARG A CA 1
ATOM 848 C C . ARG A 1 111 ? -9.924 -1.075 5.133 1.00 94.19 111 ARG A C 1
ATOM 850 O O . ARG A 1 111 ? -10.363 -2.183 4.847 1.00 94.19 111 ARG A O 1
ATOM 857 N N . MET A 1 112 ? -8.663 -0.884 5.522 1.00 95.56 112 MET A N 1
ATOM 858 C CA . MET A 1 112 ? -7.667 -1.962 5.569 1.00 95.56 112 MET A CA 1
ATOM 859 C C . MET A 1 112 ? -8.108 -3.118 6.475 1.00 95.56 112 MET A C 1
ATOM 861 O O . MET A 1 112 ? -8.057 -4.274 6.065 1.00 95.56 112 MET A O 1
ATOM 865 N N . LEU A 1 113 ? -8.594 -2.828 7.687 1.00 96.75 113 LEU A N 1
ATOM 866 C CA . LEU A 1 113 ? -9.065 -3.864 8.616 1.00 96.75 113 LEU A CA 1
ATOM 867 C C . LEU A 1 113 ? -10.281 -4.633 8.073 1.00 96.75 113 LEU A C 1
ATOM 869 O O . LEU A 1 113 ? -10.370 -5.849 8.261 1.00 96.75 113 LEU A O 1
ATOM 873 N N . GLN A 1 114 ? -11.203 -3.948 7.391 1.00 95.81 114 GLN A N 1
ATOM 874 C CA . GLN A 1 114 ? -12.330 -4.588 6.708 1.00 95.81 114 GLN A CA 1
ATOM 875 C C . GLN A 1 114 ? -11.858 -5.494 5.566 1.00 95.81 114 GLN A C 1
ATOM 877 O O . GLN A 1 114 ? -12.303 -6.640 5.477 1.00 95.81 114 GLN A O 1
ATOM 882 N N . ASP A 1 115 ? -10.942 -5.007 4.731 1.00 94.00 115 ASP A N 1
ATOM 883 C CA . ASP A 1 115 ? -10.408 -5.754 3.594 1.00 94.00 115 ASP A CA 1
ATOM 884 C C . ASP A 1 115 ? -9.633 -6.989 4.061 1.00 94.00 115 ASP A C 1
ATOM 886 O O . ASP A 1 115 ? -9.785 -8.070 3.495 1.00 94.00 115 ASP A O 1
ATOM 890 N N . TRP A 1 116 ? -8.846 -6.886 5.134 1.00 95.81 116 TRP A N 1
ATOM 891 C CA . TRP A 1 116 ? -8.115 -8.031 5.679 1.00 95.81 116 TRP A CA 1
ATOM 892 C C . TRP A 1 116 ? -9.050 -9.097 6.247 1.00 95.81 116 TRP A C 1
ATOM 894 O O . TRP A 1 116 ? -8.841 -10.286 6.008 1.00 95.81 116 TRP A O 1
ATOM 904 N N . ALA A 1 117 ? -10.108 -8.686 6.951 1.00 95.88 117 ALA A N 1
ATOM 905 C CA . ALA A 1 117 ? -11.118 -9.608 7.460 1.00 95.88 117 ALA A CA 1
ATOM 906 C C . ALA A 1 117 ? -11.880 -10.334 6.336 1.00 95.88 117 ALA A C 1
ATOM 908 O O . ALA A 1 117 ? -12.281 -11.484 6.520 1.00 95.88 117 ALA A O 1
ATOM 909 N N . ALA A 1 118 ? -12.079 -9.680 5.187 1.00 93.44 118 ALA A N 1
ATOM 910 C CA . ALA A 1 118 ? -12.748 -10.265 4.027 1.00 93.44 118 ALA A CA 1
ATOM 911 C C . ALA A 1 118 ? -11.825 -11.179 3.201 1.00 93.44 118 ALA A C 1
ATOM 913 O O . ALA A 1 118 ? -12.244 -12.258 2.786 1.00 93.44 118 ALA A O 1
ATOM 914 N N . ASN A 1 119 ? -10.577 -10.761 2.978 1.00 92.38 119 ASN A N 1
ATOM 915 C CA . ASN A 1 119 ? -9.649 -11.431 2.064 1.00 92.38 119 ASN A CA 1
ATOM 916 C C . ASN A 1 119 ? -8.863 -12.580 2.712 1.00 92.38 119 ASN A C 1
ATOM 918 O O . ASN A 1 119 ? -8.408 -13.475 2.003 1.00 92.38 119 ASN A O 1
ATOM 922 N N . TYR A 1 120 ? -8.724 -12.593 4.042 1.00 93.88 120 TYR A N 1
ATOM 923 C CA . TYR A 1 120 ? -7.971 -13.620 4.773 1.00 93.88 120 TYR A CA 1
ATOM 924 C C . TYR A 1 120 ? -8.842 -14.310 5.839 1.00 93.88 120 TYR A C 1
ATOM 926 O O . TYR A 1 120 ? -8.546 -14.219 7.033 1.00 93.88 120 TYR A O 1
ATOM 934 N N . PRO A 1 121 ? -9.919 -15.020 5.445 1.00 91.38 121 PRO A N 1
ATOM 935 C CA . PRO A 1 121 ? -10.880 -15.613 6.382 1.00 91.38 121 PRO A CA 1
ATOM 936 C C . PRO A 1 121 ? -10.267 -16.666 7.321 1.00 91.38 121 PRO A C 1
ATOM 938 O O . PRO A 1 121 ? -10.783 -16.876 8.424 1.00 91.38 121 PRO A O 1
ATOM 941 N N . ASP A 1 122 ? -9.154 -17.286 6.913 1.00 92.69 122 ASP A N 1
ATOM 942 C CA . ASP A 1 122 ? -8.398 -18.259 7.710 1.00 92.69 122 ASP A CA 1
ATOM 943 C C . ASP A 1 122 ? -7.628 -17.608 8.875 1.00 92.69 122 ASP A C 1
ATOM 945 O O . ASP A 1 122 ? -7.302 -18.272 9.859 1.00 92.69 122 ASP A O 1
ATOM 949 N N . GLN A 1 123 ? -7.375 -16.296 8.809 1.00 96.06 123 GLN A N 1
ATOM 950 C CA . GLN A 1 123 ? -6.744 -15.531 9.881 1.00 96.06 123 GLN A CA 1
ATOM 951 C C . GLN A 1 123 ? -7.810 -14.954 10.814 1.00 96.06 123 GLN A C 1
ATOM 953 O O . GLN A 1 123 ? -8.250 -13.810 10.670 1.00 96.06 123 GLN A O 1
ATOM 958 N N . SER A 1 124 ? -8.223 -15.749 11.810 1.00 96.69 124 SER A N 1
ATOM 959 C CA . SER A 1 124 ? -9.299 -15.377 12.742 1.00 96.69 124 SER A CA 1
ATOM 960 C C . SER A 1 124 ? -9.080 -14.021 13.408 1.00 96.69 124 SER A C 1
ATOM 962 O O . SER A 1 124 ? -10.040 -13.284 13.597 1.00 96.69 124 SER A O 1
ATOM 964 N N . ILE A 1 125 ? -7.827 -13.663 13.699 1.00 97.88 125 ILE A N 1
ATOM 965 C CA . ILE A 1 125 ? -7.484 -12.407 14.364 1.00 97.88 125 ILE A CA 1
ATOM 966 C C . ILE A 1 125 ? -7.944 -11.171 13.576 1.00 97.88 125 ILE A C 1
ATOM 968 O O . ILE A 1 125 ? -8.465 -10.245 14.188 1.00 97.88 125 ILE A O 1
ATOM 972 N N . PHE A 1 126 ? -7.853 -11.162 12.240 1.00 97.81 126 PHE A N 1
ATOM 973 C CA . PHE A 1 126 ? -8.342 -10.031 11.440 1.00 97.81 126 PHE A CA 1
ATOM 974 C C . PHE A 1 126 ? -9.859 -9.893 11.540 1.00 97.81 126 PHE A C 1
ATOM 976 O O . PHE A 1 126 ? -10.374 -8.803 11.796 1.00 97.81 126 PHE A O 1
AT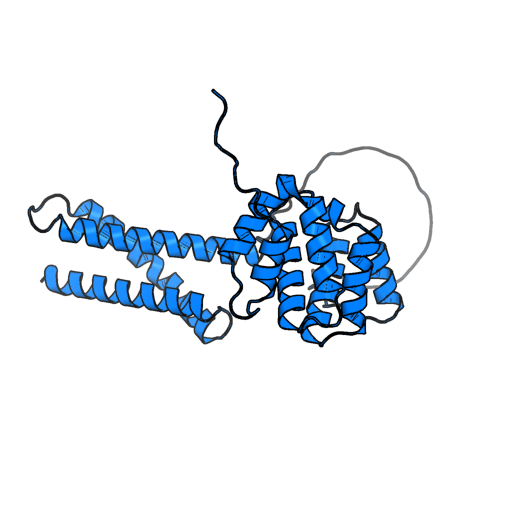OM 983 N N . ARG A 1 127 ? -10.579 -11.012 11.400 1.00 96.94 127 ARG A N 1
ATOM 984 C CA . ARG A 1 127 ? -12.040 -11.047 11.527 1.00 96.94 127 ARG A CA 1
ATOM 985 C C . ARG A 1 127 ? -12.488 -10.616 12.921 1.00 96.94 127 ARG A C 1
ATOM 987 O O . ARG A 1 127 ? -13.413 -9.816 13.035 1.00 96.94 127 ARG A O 1
ATOM 994 N N . ASP A 1 128 ? -11.846 -11.134 13.961 1.00 97.81 128 ASP A N 1
ATOM 995 C CA . ASP A 1 128 ? -12.210 -10.864 15.348 1.00 97.81 128 ASP A CA 1
ATOM 996 C C . ASP A 1 128 ? -11.937 -9.386 15.697 1.00 97.81 128 ASP A C 1
ATOM 998 O O . ASP A 1 128 ? -12.799 -8.730 16.284 1.00 97.81 128 ASP A O 1
ATOM 1002 N N . THR A 1 129 ? -10.807 -8.815 15.250 1.00 97.88 129 THR A N 1
ATOM 1003 C CA . THR A 1 129 ? -10.506 -7.377 15.387 1.00 97.88 129 THR A CA 1
ATOM 1004 C C . THR A 1 129 ? -11.538 -6.506 14.666 1.00 97.88 129 THR A C 1
ATOM 1006 O O . THR A 1 129 ? -12.076 -5.572 15.262 1.00 97.88 129 THR A O 1
ATOM 1009 N N . TYR A 1 130 ? -11.876 -6.825 13.415 1.00 97.38 130 TYR A N 1
ATOM 1010 C CA . TYR A 1 130 ? -12.901 -6.102 12.657 1.00 97.38 130 TYR A CA 1
ATOM 1011 C C . TYR A 1 130 ? -14.276 -6.149 13.345 1.00 97.38 130 TYR A C 1
ATOM 1013 O O . TYR A 1 130 ? -14.932 -5.119 13.522 1.00 97.38 130 TYR A O 1
ATOM 1021 N N . GLN A 1 131 ? -14.716 -7.332 13.786 1.00 96.88 131 GLN A N 1
ATOM 1022 C CA . GLN A 1 131 ? -15.994 -7.497 14.484 1.00 96.88 131 GLN A CA 1
ATOM 1023 C C . GLN A 1 131 ? -16.024 -6.746 15.818 1.00 96.88 131 GLN A C 1
ATOM 1025 O O . GLN A 1 131 ? -17.040 -6.132 16.144 1.00 96.88 131 GLN A O 1
ATOM 1030 N N . GLN A 1 132 ? -14.917 -6.749 16.563 1.00 97.06 132 GLN A N 1
ATOM 1031 C CA . GLN A 1 132 ? -14.801 -6.004 17.812 1.00 97.06 132 GLN A CA 1
ATOM 1032 C C . GLN A 1 132 ? -15.018 -4.500 17.592 1.00 97.06 132 GLN A C 1
ATOM 1034 O O . GLN A 1 132 ? -15.827 -3.899 18.300 1.00 97.06 132 GLN A O 1
ATOM 1039 N N . LEU A 1 133 ? -14.369 -3.907 16.585 1.00 96.50 133 LEU A N 1
ATOM 1040 C CA . LEU A 1 133 ? -14.548 -2.490 16.249 1.00 96.50 133 LEU A CA 1
ATOM 1041 C C . LEU A 1 133 ? -15.991 -2.174 15.836 1.00 96.50 133 LEU A C 1
ATOM 1043 O O . LEU A 1 133 ? -16.553 -1.157 16.243 1.00 96.50 133 LEU A O 1
ATOM 1047 N N . ARG A 1 134 ? -16.643 -3.075 15.090 1.00 95.44 134 ARG A N 1
ATOM 1048 C CA . ARG A 1 134 ? -18.062 -2.915 14.738 1.00 95.44 134 ARG A CA 1
ATOM 1049 C C . ARG A 1 134 ? -18.977 -2.906 15.957 1.00 95.44 134 ARG A C 1
ATOM 1051 O O . ARG A 1 134 ? -19.904 -2.103 16.007 1.00 95.44 134 ARG A O 1
ATOM 1058 N N . VAL A 1 135 ? -18.730 -3.779 16.934 1.00 96.12 135 VAL A N 1
ATOM 1059 C CA . VAL A 1 135 ? -19.493 -3.807 18.195 1.00 96.12 135 VAL A CA 1
ATOM 1060 C C . VAL A 1 135 ? -19.266 -2.529 19.006 1.00 96.12 135 VAL A C 1
ATOM 1062 O O . VAL A 1 135 ? -20.187 -2.051 19.662 1.00 96.12 135 VAL A O 1
ATOM 1065 N N . GLN A 1 136 ? -18.071 -1.943 18.921 1.00 95.06 136 GLN A N 1
ATOM 1066 C CA . GLN A 1 136 ? -17.742 -0.653 19.536 1.00 95.06 136 GLN A CA 1
ATOM 1067 C C . GLN A 1 136 ? -18.361 0.553 18.807 1.00 95.06 136 GLN A C 1
ATOM 1069 O O . GLN A 1 136 ? -18.275 1.672 19.305 1.00 95.06 136 GLN A O 1
ATOM 1074 N N . GLY A 1 137 ? -19.027 0.340 17.667 1.00 92.94 137 GLY A N 1
ATOM 1075 C CA . GLY A 1 137 ? -19.719 1.389 16.917 1.00 92.94 137 GLY A CA 1
ATOM 1076 C C . GLY A 1 137 ? -18.857 2.106 15.879 1.00 92.94 137 GLY A C 1
ATOM 1077 O O . GLY A 1 137 ? -19.295 3.124 15.346 1.00 92.94 137 GLY A O 1
ATOM 1078 N N . VAL A 1 138 ? -17.664 1.589 15.560 1.00 93.88 138 VAL A N 1
ATOM 1079 C CA . VAL A 1 138 ? -16.843 2.117 14.463 1.00 93.88 138 VAL A CA 1
ATOM 1080 C C . VAL A 1 138 ? -17.577 1.919 13.137 1.00 93.88 138 VAL A C 1
ATOM 1082 O O . VAL A 1 138 ? -18.021 0.813 12.809 1.00 93.88 138 VAL A O 1
ATOM 1085 N N . SER A 1 139 ? -17.709 3.004 12.374 1.00 90.00 139 SER A N 1
ATOM 1086 C CA . SER A 1 139 ? -18.284 2.973 11.031 1.00 90.00 139 SER A CA 1
ATOM 1087 C C . SER A 1 139 ? -17.244 2.482 10.029 1.00 90.00 139 SER A C 1
ATOM 1089 O O . SER A 1 139 ? -16.103 2.933 10.043 1.00 90.00 139 SER A O 1
ATOM 1091 N N . PHE A 1 140 ? -17.656 1.587 9.140 1.00 91.19 140 PHE A N 1
ATOM 1092 C CA . PHE A 1 140 ? -16.819 1.039 8.077 1.00 91.19 140 PHE A CA 1
ATOM 1093 C C . PHE A 1 140 ? -17.417 1.384 6.711 1.00 91.19 140 PHE A C 1
ATOM 1095 O O . PHE A 1 140 ? -18.645 1.512 6.603 1.00 91.19 140 PHE A O 1
ATOM 1102 N N . PRO A 1 141 ? -16.592 1.530 5.660 1.00 83.19 141 PRO A N 1
ATOM 1103 C CA . PRO A 1 141 ? -17.095 1.792 4.322 1.00 83.19 141 PRO A CA 1
ATOM 1104 C C . PRO A 1 141 ? -18.060 0.688 3.870 1.00 83.19 141 PRO A C 1
ATOM 1106 O O . PRO A 1 141 ? -17.847 -0.511 4.069 1.00 83.19 141 PRO A O 1
ATOM 1109 N N . SER A 1 142 ? -19.165 1.105 3.252 1.00 74.19 142 SER A N 1
ATOM 1110 C CA . SER A 1 142 ? -20.130 0.167 2.683 1.00 74.19 142 SER A CA 1
ATOM 1111 C C . SER A 1 142 ? -19.494 -0.513 1.475 1.00 74.19 142 SER A C 1
ATOM 1113 O O . SER A 1 142 ? -19.324 0.113 0.432 1.00 74.19 142 SER A O 1
ATOM 1115 N N . THR A 1 143 ? -19.148 -1.793 1.597 1.00 56.72 143 THR A N 1
ATOM 1116 C CA . THR A 1 143 ? -18.845 -2.629 0.430 1.00 56.72 143 THR A CA 1
ATOM 1117 C C . THR A 1 143 ? -20.061 -2.584 -0.500 1.00 56.72 143 THR A C 1
ATOM 1119 O O . THR A 1 143 ? -21.172 -2.806 -0.005 1.00 56.72 143 THR A O 1
ATOM 1122 N N . PRO A 1 144 ? -19.917 -2.285 -1.807 1.00 41.47 144 PRO A N 1
ATOM 1123 C CA . PRO A 1 144 ? -21.047 -2.327 -2.723 1.00 41.47 144 PRO A CA 1
ATOM 1124 C C . PRO A 1 144 ? -21.603 -3.750 -2.718 1.00 41.47 144 PRO A C 1
ATOM 1126 O O . PRO A 1 144 ? -20.972 -4.691 -3.194 1.00 41.47 144 PRO A O 1
ATOM 1129 N N . ALA A 1 145 ? -22.771 -3.910 -2.101 1.00 40.19 145 ALA A N 1
ATOM 1130 C CA . ALA A 1 145 ? -23.481 -5.169 -2.074 1.00 40.19 145 ALA A CA 1
ATOM 1131 C C . ALA A 1 145 ? -23.827 -5.558 -3.515 1.00 40.19 145 ALA A C 1
ATOM 1133 O O . ALA A 1 145 ? -24.438 -4.778 -4.249 1.00 40.19 145 ALA A O 1
ATOM 1134 N N . SER A 1 146 ? -23.474 -6.778 -3.912 1.00 33.47 146 SER A N 1
ATOM 1135 C CA . SER A 1 146 ? -24.155 -7.428 -5.023 1.00 33.47 146 SER A CA 1
ATOM 1136 C C . SER A 1 146 ? -25.663 -7.449 -4.714 1.00 33.47 146 SER A C 1
ATOM 1138 O O . SER A 1 146 ? -26.062 -7.779 -3.592 1.00 33.47 146 SER A O 1
ATOM 1140 N N . PRO A 1 147 ? -26.539 -7.057 -5.657 1.00 38.38 147 PRO A N 1
ATOM 1141 C CA . PRO A 1 147 ? -27.963 -7.020 -5.390 1.00 38.38 147 PRO A CA 1
ATOM 1142 C C . PRO A 1 147 ? -28.495 -8.448 -5.453 1.00 38.38 147 PRO A C 1
ATOM 1144 O O . PRO A 1 147 ? -28.654 -9.019 -6.529 1.00 38.38 147 PRO A O 1
ATOM 1147 N N . SER A 1 148 ? -28.787 -9.049 -4.305 1.00 34.97 148 SER A N 1
ATOM 1148 C CA . SER A 1 148 ? -29.678 -10.206 -4.239 1.00 34.97 148 SER A CA 1
ATOM 1149 C C . SER A 1 148 ? -30.470 -10.201 -2.934 1.00 34.97 148 SER A C 1
ATOM 1151 O O . SER A 1 148 ? -30.030 -10.672 -1.892 1.00 34.97 148 SER A O 1
ATOM 1153 N N . SER A 1 149 ? -31.683 -9.666 -3.089 1.00 33.56 149 SER A N 1
ATOM 1154 C CA . SER A 1 149 ? -32.931 -10.159 -2.502 1.00 33.56 149 SER A CA 1
ATOM 1155 C C . SER A 1 149 ? -33.258 -9.791 -1.055 1.00 33.56 149 SER A C 1
ATOM 1157 O O . SER A 1 149 ? -33.073 -10.545 -0.105 1.00 33.56 149 SER A O 1
ATOM 1159 N N . ILE A 1 150 ? -33.952 -8.659 -0.946 1.00 39.09 150 ILE A N 1
ATOM 1160 C CA . ILE A 1 150 ? -35.052 -8.469 0.002 1.00 39.09 150 ILE A CA 1
ATOM 1161 C C . ILE A 1 150 ? -36.157 -9.487 -0.348 1.00 39.09 150 ILE A C 1
ATOM 1163 O O . ILE A 1 150 ? -36.600 -9.515 -1.493 1.00 39.09 150 ILE A O 1
ATOM 1167 N N . THR A 1 151 ? -36.615 -10.310 0.603 1.00 35.72 151 THR A N 1
ATOM 1168 C CA . THR A 1 151 ? -38.030 -10.408 1.046 1.00 35.72 151 THR A CA 1
ATOM 1169 C C . THR A 1 151 ? -38.296 -11.621 1.959 1.00 35.72 151 THR A C 1
ATOM 1171 O O . THR A 1 151 ? -38.017 -12.761 1.619 1.00 35.72 151 THR A O 1
ATOM 1174 N N . SER A 1 152 ? -38.954 -11.305 3.080 1.00 35.44 152 SER A N 1
ATOM 1175 C CA . SER A 1 152 ? -40.041 -12.045 3.745 1.00 35.44 152 SER A CA 1
ATOM 1176 C C . SER A 1 152 ? -39.780 -13.269 4.642 1.00 35.44 152 SER A C 1
ATOM 1178 O O . SER A 1 152 ? -39.115 -14.240 4.308 1.00 35.44 152 SER A O 1
ATOM 1180 N N . ARG A 1 153 ? -40.426 -13.169 5.812 1.00 39.09 153 ARG A N 1
ATOM 1181 C CA . ARG A 1 153 ? -40.668 -14.172 6.858 1.00 39.09 153 ARG A CA 1
ATOM 1182 C C . ARG A 1 153 ? -41.570 -15.306 6.349 1.00 39.09 153 ARG A C 1
ATOM 1184 O O . ARG A 1 153 ? -42.504 -15.025 5.608 1.00 39.09 153 ARG A O 1
ATOM 1191 N N . ASP A 1 154 ? -41.331 -16.539 6.798 1.00 32.88 154 ASP A N 1
ATOM 1192 C CA . ASP A 1 154 ? -42.125 -17.280 7.804 1.00 32.88 154 ASP A CA 1
ATOM 1193 C C . ASP A 1 154 ? -41.995 -18.815 7.648 1.00 32.88 154 ASP A C 1
ATOM 1195 O O . ASP A 1 1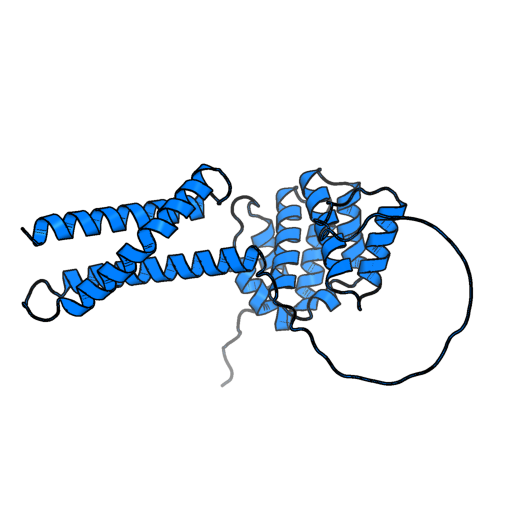54 ? -41.946 -19.351 6.547 1.00 32.88 154 ASP A O 1
ATOM 1199 N N . PHE A 1 155 ? -42.046 -19.488 8.805 1.00 32.06 155 PHE A N 1
ATOM 1200 C CA . PHE A 1 155 ? -42.449 -20.884 9.057 1.00 32.06 155 PHE A CA 1
ATOM 1201 C C . PHE A 1 155 ? -41.458 -22.070 8.914 1.00 32.06 155 PHE A C 1
ATOM 1203 O O . PHE A 1 155 ? -41.238 -22.643 7.858 1.00 32.06 155 PHE A O 1
ATOM 1210 N N . ALA A 1 156 ? -40.964 -22.476 10.092 1.00 30.66 156 ALA A N 1
ATOM 1211 C CA . ALA A 1 156 ? -40.902 -23.820 10.686 1.00 30.66 156 ALA A CA 1
ATOM 1212 C C . ALA A 1 156 ? -40.422 -25.073 9.906 1.00 30.66 156 ALA A C 1
ATOM 1214 O O . ALA A 1 156 ? -41.066 -25.570 8.991 1.00 30.66 156 ALA A O 1
ATOM 1215 N N . ALA A 1 157 ? -39.445 -25.710 10.568 1.00 29.38 157 ALA A N 1
ATOM 1216 C CA . ALA A 1 157 ? -39.324 -27.142 10.866 1.00 29.38 157 ALA A CA 1
ATOM 1217 C C . ALA A 1 157 ? -38.574 -28.080 9.894 1.00 29.38 157 ALA A C 1
ATOM 1219 O O . ALA A 1 157 ? -39.074 -28.502 8.860 1.00 29.38 157 ALA A O 1
ATOM 1220 N N . SER A 1 158 ? -37.471 -28.590 10.460 1.00 28.97 158 SER A N 1
ATOM 1221 C CA . SER A 1 158 ? -37.094 -30.008 10.554 1.00 28.97 158 SER A CA 1
ATOM 1222 C C . SER A 1 158 ? -36.119 -30.635 9.541 1.00 28.97 158 SER A C 1
ATOM 1224 O O . SER A 1 158 ? -36.418 -30.803 8.369 1.00 28.97 158 SER A O 1
ATOM 1226 N N . VAL A 1 159 ? -35.042 -31.167 10.150 1.00 30.14 159 VAL A N 1
ATOM 1227 C CA . VAL A 1 159 ? -34.308 -32.414 9.840 1.00 30.14 159 VAL A CA 1
ATOM 1228 C C . VAL A 1 159 ? -33.141 -32.329 8.835 1.00 30.14 159 VAL A C 1
ATOM 1230 O O . VAL A 1 159 ? -33.305 -32.219 7.628 1.00 30.14 159 VAL A O 1
ATOM 1233 N N . LEU A 1 160 ? -31.931 -32.468 9.391 1.00 29.72 160 LEU A N 1
ATOM 1234 C CA . LEU A 1 160 ? -30.700 -33.006 8.779 1.00 29.72 160 LEU A CA 1
ATOM 1235 C C . LEU A 1 160 ? -30.651 -34.544 8.995 1.00 29.72 160 LEU A C 1
ATOM 1237 O O . LEU A 1 160 ? -31.447 -35.017 9.810 1.00 29.72 160 LEU A O 1
ATOM 1241 N N . PRO A 1 161 ? -29.666 -35.328 8.482 1.00 48.72 161 PRO A N 1
ATOM 1242 C CA . PRO A 1 161 ? -28.582 -35.042 7.514 1.00 48.72 161 PRO A CA 1
ATOM 1243 C C . PRO A 1 161 ? -28.406 -36.144 6.426 1.00 48.72 161 PRO A C 1
ATOM 1245 O O . PRO A 1 161 ? -28.977 -37.223 6.543 1.00 48.72 161 PRO A O 1
ATOM 1248 N N . ALA A 1 162 ? -27.543 -35.906 5.421 1.00 26.86 162 ALA A N 1
ATOM 1249 C CA . ALA A 1 162 ? -26.410 -36.780 5.023 1.00 26.86 162 ALA A CA 1
ATOM 1250 C C . ALA A 1 162 ? -25.964 -36.580 3.551 1.00 26.86 162 ALA A C 1
ATOM 1252 O O . ALA A 1 162 ? -26.706 -36.852 2.617 1.00 26.86 162 ALA A O 1
ATOM 1253 N N . THR A 1 163 ? -24.715 -36.122 3.403 1.00 28.66 163 THR A N 1
ATOM 1254 C CA . THR A 1 163 ? -23.667 -36.527 2.434 1.00 28.66 163 THR A CA 1
ATOM 1255 C C . THR A 1 163 ? -24.046 -37.020 1.025 1.00 28.66 163 THR A C 1
ATOM 1257 O O . THR A 1 163 ? -24.536 -38.136 0.889 1.00 28.66 163 THR A O 1
ATOM 1260 N N . ALA A 1 164 ? -23.594 -36.299 -0.011 1.00 29.88 164 ALA A N 1
ATOM 1261 C CA . ALA A 1 164 ? -22.657 -36.798 -1.037 1.00 29.88 164 ALA A CA 1
ATOM 1262 C C . ALA A 1 164 ? -22.308 -35.693 -2.061 1.00 29.88 164 ALA A C 1
ATOM 1264 O O . ALA A 1 164 ? -23.170 -35.195 -2.772 1.00 29.88 164 ALA A O 1
ATOM 1265 N N . ILE A 1 165 ? -21.030 -35.307 -2.047 1.00 36.09 165 ILE A N 1
ATOM 1266 C CA . ILE A 1 165 ? -20.129 -34.947 -3.155 1.00 36.09 165 ILE A CA 1
ATOM 1267 C C . ILE A 1 165 ? -20.783 -34.834 -4.550 1.00 36.09 165 ILE A C 1
ATOM 1269 O O . ILE A 1 165 ? -21.157 -35.851 -5.126 1.00 36.09 165 ILE A O 1
ATOM 1273 N N . ASP A 1 166 ? -20.782 -33.629 -5.126 1.00 26.94 166 ASP A N 1
ATOM 1274 C CA . ASP A 1 166 ? -20.495 -33.466 -6.554 1.00 26.94 166 ASP A CA 1
ATOM 1275 C C . ASP A 1 166 ? -19.739 -32.157 -6.814 1.00 26.94 166 ASP A C 1
ATOM 1277 O O . ASP A 1 166 ? -19.948 -31.121 -6.179 1.00 26.94 166 ASP A O 1
ATOM 1281 N N . GLU A 1 167 ? -18.785 -32.290 -7.715 1.00 38.31 167 GLU A N 1
ATOM 1282 C CA . GLU A 1 167 ? -17.700 -31.395 -8.051 1.00 38.31 167 GLU A CA 1
ATOM 1283 C C . GLU A 1 167 ? -18.164 -30.413 -9.132 1.00 38.31 167 GLU A C 1
ATOM 1285 O O . GLU A 1 167 ? -18.408 -30.798 -10.269 1.00 38.31 167 GLU A O 1
ATOM 1290 N N . ALA A 1 168 ? -18.259 -29.122 -8.809 1.00 27.89 168 ALA A N 1
ATOM 1291 C CA . ALA A 1 168 ? -18.383 -28.079 -9.826 1.00 27.89 168 ALA A CA 1
ATOM 1292 C C . ALA A 1 168 ? -17.795 -26.760 -9.319 1.00 27.89 168 ALA A C 1
ATOM 1294 O O . ALA A 1 168 ? -18.440 -25.964 -8.641 1.00 27.89 168 ALA A O 1
ATOM 1295 N N . LYS A 1 169 ? -16.530 -26.542 -9.673 1.00 39.59 169 LYS A N 1
ATOM 1296 C CA . LYS A 1 169 ? -15.807 -25.270 -9.603 1.00 39.59 169 LYS A CA 1
ATOM 1297 C C . LYS A 1 169 ? -16.497 -24.230 -10.500 1.00 39.59 169 LYS A C 1
ATOM 1299 O O . LYS A 1 169 ? -16.497 -24.429 -11.715 1.00 39.59 169 LYS A O 1
ATOM 1304 N N . PRO A 1 170 ? -16.969 -23.078 -9.992 1.00 35.12 170 PRO A N 1
ATOM 1305 C CA . PRO A 1 170 ? -17.074 -21.888 -10.807 1.00 35.12 170 PRO A CA 1
ATOM 1306 C C . PRO A 1 170 ? -15.776 -21.096 -10.655 1.00 35.12 170 PRO A C 1
ATOM 1308 O O . PRO A 1 170 ? -15.338 -20.733 -9.564 1.00 35.12 170 PRO A O 1
ATOM 1311 N N . VAL A 1 171 ? -15.137 -20.873 -11.795 1.00 37.31 171 VAL A N 1
ATOM 1312 C CA . VAL A 1 171 ? -14.014 -19.963 -11.981 1.00 37.31 171 VAL A CA 1
ATOM 1313 C C . VAL A 1 171 ? -14.432 -18.575 -11.488 1.00 37.31 171 VAL A C 1
ATOM 1315 O O . VAL A 1 171 ? -15.227 -17.893 -12.133 1.00 37.31 171 VAL A O 1
ATOM 1318 N N . ALA A 1 172 ? -13.901 -18.164 -10.336 1.00 33.00 172 ALA A N 1
ATOM 1319 C CA . ALA A 1 172 ? -13.919 -16.774 -9.910 1.00 33.00 172 ALA A CA 1
ATOM 1320 C C . ALA A 1 172 ? -13.055 -15.986 -10.901 1.00 33.00 172 ALA A C 1
ATOM 1322 O O . ALA A 1 172 ? -11.827 -16.002 -10.841 1.00 33.00 172 ALA A O 1
ATOM 1323 N N . THR A 1 173 ? -13.712 -15.351 -11.867 1.00 33.47 173 THR A N 1
ATOM 1324 C CA . THR A 1 173 ? -13.090 -14.320 -12.692 1.00 33.47 173 THR A CA 1
ATOM 1325 C C . THR A 1 173 ? -12.820 -13.151 -11.756 1.00 33.47 173 THR A C 1
ATOM 1327 O O . THR A 1 173 ? -13.739 -12.439 -11.362 1.00 33.47 173 THR A O 1
ATOM 1330 N N . MET A 1 174 ? -11.570 -13.045 -11.309 1.00 38.44 174 MET A N 1
ATOM 1331 C CA . MET A 1 174 ? -11.097 -11.960 -10.461 1.00 38.44 174 MET A CA 1
ATOM 1332 C C . MET A 1 174 ? -11.305 -10.647 -11.216 1.00 38.44 174 MET A C 1
ATOM 1334 O O . MET A 1 174 ? -10.757 -10.462 -12.302 1.00 38.44 174 MET A O 1
ATOM 1338 N N . SER A 1 175 ? -12.100 -9.737 -10.659 1.00 40.06 175 SER A N 1
ATOM 1339 C CA . SER A 1 175 ? -12.022 -8.331 -11.041 1.00 40.06 175 SER A CA 1
ATOM 1340 C C . SER A 1 175 ? -10.589 -7.860 -10.760 1.00 40.06 175 SER A C 1
ATOM 1342 O O . SER A 1 175 ? -10.134 -8.040 -9.625 1.00 40.06 175 SER A O 1
ATOM 1344 N N . PRO A 1 176 ? -9.850 -7.324 -11.747 1.00 46.41 176 PRO A N 1
ATOM 1345 C CA . PRO A 1 176 ? -8.510 -6.814 -11.497 1.00 46.41 176 PRO A CA 1
ATOM 1346 C C . PRO A 1 176 ? -8.585 -5.721 -10.426 1.00 46.41 176 PRO A C 1
ATOM 1348 O O . PRO A 1 176 ? -9.457 -4.855 -10.459 1.00 46.41 176 PRO A O 1
ATOM 1351 N N . SER A 1 177 ? -7.699 -5.807 -9.432 1.00 68.38 177 SER A N 1
ATOM 1352 C CA . SER A 1 177 ? -7.536 -4.760 -8.422 1.00 68.38 177 SER A CA 1
ATOM 1353 C C . SER A 1 177 ? -7.265 -3.426 -9.122 1.00 68.38 177 SER A C 1
ATOM 1355 O O . SER A 1 177 ? -6.477 -3.391 -10.065 1.00 68.38 177 SER A O 1
ATOM 1357 N N . LEU A 1 178 ? -7.867 -2.329 -8.651 1.00 65.44 178 LEU A N 1
ATOM 1358 C CA . LEU A 1 178 ? -7.623 -0.972 -9.160 1.00 65.44 178 LEU A CA 1
ATOM 1359 C C . LEU A 1 178 ? -6.112 -0.673 -9.248 1.00 65.44 178 LEU A C 1
ATOM 1361 O O . LEU A 1 178 ? -5.649 -0.076 -10.212 1.00 65.44 178 LEU A O 1
ATOM 1365 N N . ALA A 1 179 ? -5.324 -1.164 -8.285 1.00 56.50 179 ALA A N 1
ATOM 1366 C CA . ALA A 1 179 ? -3.867 -1.039 -8.287 1.00 56.50 179 ALA A CA 1
ATOM 1367 C C . ALA A 1 179 ? -3.202 -1.811 -9.442 1.00 56.50 179 ALA A C 1
ATOM 1369 O O . ALA A 1 179 ? -2.266 -1.309 -10.056 1.00 56.50 179 ALA A O 1
ATOM 1370 N N . ALA A 1 180 ? -3.716 -2.994 -9.786 1.00 66.62 180 ALA A N 1
ATOM 1371 C CA . ALA A 1 180 ? -3.257 -3.753 -10.947 1.00 66.62 180 ALA A CA 1
ATOM 1372 C C . ALA A 1 180 ? -3.646 -3.062 -12.264 1.00 66.62 180 ALA A C 1
ATOM 1374 O O . ALA A 1 180 ? -2.885 -3.111 -13.227 1.00 66.62 180 ALA A O 1
ATOM 1375 N N . GLU A 1 181 ? -4.796 -2.380 -12.310 1.00 69.88 181 GLU A N 1
ATOM 1376 C CA . GLU A 1 181 ? -5.173 -1.545 -13.456 1.00 69.88 181 GLU A CA 1
ATOM 1377 C C . GLU A 1 181 ? -4.260 -0.320 -13.595 1.00 69.88 181 GLU A C 1
ATOM 1379 O O . GLU A 1 181 ? -3.811 -0.033 -14.703 1.00 69.88 181 GLU A O 1
ATOM 1384 N N . PHE A 1 182 ? -3.912 0.348 -12.489 1.00 66.25 182 PHE A N 1
ATOM 1385 C CA . PHE A 1 182 ? -2.952 1.459 -12.476 1.00 66.25 182 PHE A CA 1
ATOM 1386 C C . PHE A 1 182 ? -1.538 1.016 -12.867 1.00 66.25 182 PHE A C 1
ATOM 1388 O O . PHE A 1 182 ? -0.888 1.671 -13.677 1.00 66.25 182 PHE A O 1
ATOM 1395 N N . GLN A 1 183 ? -1.068 -0.118 -12.350 1.00 69.25 183 GLN A N 1
ATOM 1396 C CA . GLN A 1 183 ? 0.244 -0.664 -12.694 1.00 69.25 183 GLN A CA 1
ATOM 1397 C C . GLN A 1 183 ? 0.303 -1.088 -14.163 1.00 69.25 183 GLN A C 1
ATOM 1399 O O . GLN A 1 183 ? 1.269 -0.787 -14.862 1.00 69.25 183 GLN A O 1
ATOM 1404 N N . LYS A 1 184 ? -0.760 -1.727 -14.662 1.00 75.81 184 LYS A N 1
ATOM 1405 C CA . LYS A 1 184 ? -0.889 -2.063 -16.081 1.00 75.81 184 LYS A CA 1
ATOM 1406 C C . LYS A 1 184 ? -0.940 -0.811 -16.950 1.00 75.81 184 LYS A C 1
ATOM 1408 O O . LYS A 1 184 ? -0.306 -0.782 -17.995 1.00 75.81 184 LYS A O 1
ATOM 1413 N N . LEU A 1 185 ? -1.648 0.228 -16.514 1.00 74.88 185 LEU A N 1
ATOM 1414 C CA . LEU A 1 185 ? -1.687 1.511 -17.206 1.00 74.88 185 LEU A CA 1
ATOM 1415 C C . LEU A 1 185 ? -0.295 2.150 -17.277 1.00 74.88 185 LEU A C 1
ATOM 1417 O O . LEU A 1 185 ? 0.104 2.624 -18.335 1.00 74.88 185 LEU A O 1
ATOM 1421 N N . HIS A 1 186 ? 0.459 2.124 -16.180 1.00 72.31 186 HIS A N 1
ATOM 1422 C CA . HIS A 1 186 ? 1.822 2.640 -16.152 1.00 72.31 186 HIS A CA 1
ATOM 1423 C C . HIS A 1 186 ? 2.738 1.853 -17.099 1.00 72.31 186 HIS A C 1
ATOM 1425 O O . HIS A 1 186 ? 3.473 2.445 -17.886 1.00 72.31 186 HIS A O 1
ATOM 1431 N N . GLN A 1 187 ? 2.633 0.522 -17.092 1.00 75.00 187 GLN A N 1
ATOM 1432 C CA . GLN A 1 187 ? 3.375 -0.344 -18.006 1.00 75.00 187 GLN A CA 1
ATOM 1433 C C . GLN A 1 187 ? 3.012 -0.075 -19.475 1.00 75.00 187 GLN A C 1
ATOM 1435 O O . GLN A 1 187 ? 3.910 0.051 -20.306 1.00 75.00 187 GLN A O 1
ATOM 1440 N N . ASP A 1 188 ? 1.716 0.070 -19.780 1.00 80.31 188 ASP A N 1
ATOM 1441 C CA . ASP A 1 188 ? 1.210 0.412 -21.114 1.00 80.31 188 ASP A CA 1
ATOM 1442 C C . ASP A 1 188 ? 1.792 1.767 -21.580 1.00 80.31 188 ASP A C 1
ATOM 1444 O O . ASP A 1 188 ? 2.211 1.896 -22.731 1.00 80.31 188 ASP A O 1
ATOM 1448 N N . LEU A 1 189 ? 1.873 2.772 -20.694 1.00 75.56 189 LEU A N 1
ATOM 1449 C CA . LEU A 1 189 ? 2.460 4.085 -21.002 1.00 75.56 189 LEU A CA 1
ATOM 1450 C C . LEU A 1 189 ? 3.969 4.008 -21.271 1.00 75.56 189 LEU A C 1
ATOM 1452 O O . LEU A 1 189 ? 4.446 4.639 -22.216 1.00 75.56 189 LEU A O 1
ATOM 1456 N N . VAL A 1 190 ? 4.707 3.200 -20.504 1.00 79.75 190 VAL A N 1
ATOM 1457 C CA . VAL A 1 190 ? 6.137 2.945 -20.750 1.00 79.75 190 VAL A CA 1
ATOM 1458 C C . VAL A 1 190 ? 6.339 2.307 -22.127 1.00 79.75 190 VAL A C 1
ATOM 1460 O O . VAL A 1 190 ? 7.175 2.769 -22.901 1.00 79.75 190 VAL A O 1
ATOM 1463 N N . THR A 1 191 ? 5.522 1.317 -22.497 1.00 80.88 191 THR A N 1
ATOM 1464 C CA . THR A 1 191 ? 5.586 0.693 -23.828 1.00 80.88 191 THR A CA 1
ATOM 1465 C C . THR A 1 191 ? 5.306 1.695 -24.953 1.00 80.88 191 THR A C 1
ATOM 1467 O O . THR A 1 191 ? 5.981 1.672 -25.983 1.00 80.88 191 THR A O 1
ATOM 1470 N N . VAL A 1 192 ? 4.347 2.610 -24.776 1.00 80.25 192 VAL A N 1
ATOM 1471 C CA . VAL A 1 192 ? 4.092 3.680 -25.758 1.00 80.25 192 VAL A CA 1
ATOM 1472 C C . VAL A 1 192 ? 5.304 4.608 -25.884 1.00 80.25 192 VAL A C 1
ATOM 1474 O O . VAL A 1 192 ? 5.686 4.973 -26.996 1.00 80.25 192 VAL A O 1
ATOM 1477 N N . GLN A 1 193 ? 5.955 4.945 -24.772 1.00 76.00 193 GLN A N 1
ATOM 1478 C CA . GLN A 1 193 ? 7.151 5.786 -24.761 1.00 76.00 193 GLN A CA 1
ATOM 1479 C C . GLN A 1 193 ? 8.345 5.121 -25.471 1.00 76.00 193 GLN A C 1
ATOM 1481 O O . GLN A 1 193 ? 9.037 5.774 -26.256 1.00 76.00 193 GLN A O 1
ATOM 1486 N N . GLU A 1 194 ? 8.551 3.818 -25.277 1.00 80.62 194 GLU A N 1
ATOM 1487 C CA . GLU A 1 194 ? 9.561 3.033 -26.000 1.00 80.62 194 GLU A CA 1
ATOM 1488 C C . GLU A 1 194 ? 9.273 2.974 -27.506 1.00 80.62 194 GLU A C 1
ATOM 1490 O O . GLU A 1 194 ? 10.178 3.125 -28.332 1.00 80.62 194 GLU A O 1
ATOM 1495 N N . LYS A 1 195 ? 8.001 2.810 -27.891 1.00 79.62 195 LYS A N 1
ATOM 1496 C CA . LYS A 1 195 ? 7.583 2.822 -29.302 1.00 79.62 195 LYS A CA 1
ATOM 1497 C C . LYS A 1 195 ? 7.792 4.189 -29.951 1.00 79.62 195 LYS A C 1
ATOM 1499 O O . LYS A 1 195 ? 8.236 4.247 -31.094 1.00 79.62 195 LYS A O 1
ATOM 1504 N N . ILE A 1 196 ? 7.576 5.281 -29.217 1.00 79.19 196 ILE A N 1
ATOM 1505 C CA . ILE A 1 196 ? 7.912 6.642 -29.662 1.00 79.19 196 ILE A CA 1
ATOM 1506 C C . ILE A 1 196 ? 9.421 6.796 -29.889 1.00 79.19 196 ILE A C 1
ATOM 1508 O O . ILE A 1 196 ? 9.825 7.318 -30.928 1.00 79.19 196 ILE A O 1
ATOM 1512 N N . GLN A 1 197 ? 10.265 6.330 -28.963 1.00 80.81 197 GLN A N 1
ATOM 1513 C CA . GLN A 1 197 ? 11.723 6.375 -29.148 1.00 80.81 197 GLN A CA 1
ATOM 1514 C C . GLN A 1 197 ? 12.173 5.518 -30.335 1.00 80.81 197 GLN A C 1
ATOM 1516 O O . GLN A 1 197 ? 13.043 5.927 -31.106 1.00 80.81 197 GLN A O 1
ATOM 1521 N N . THR A 1 198 ? 11.548 4.354 -30.516 1.00 80.81 198 THR A N 1
ATOM 1522 C CA . THR A 1 198 ? 11.800 3.470 -31.658 1.00 80.81 198 THR A CA 1
ATOM 1523 C C . THR A 1 198 ? 11.457 4.181 -32.963 1.00 80.81 198 THR A C 1
ATOM 1525 O O . THR A 1 198 ? 12.290 4.225 -33.862 1.00 80.81 198 THR A O 1
ATOM 1528 N N . TYR A 1 199 ? 10.290 4.830 -33.041 1.00 76.69 199 TYR A N 1
ATOM 1529 C CA . TYR A 1 199 ? 9.897 5.644 -34.192 1.00 76.69 199 TYR A CA 1
ATOM 1530 C C . TYR A 1 199 ? 10.908 6.759 -34.479 1.00 76.69 199 TYR A C 1
ATOM 1532 O O . TYR A 1 199 ? 11.384 6.889 -35.602 1.00 76.69 199 TYR A O 1
ATOM 1540 N N . GLN A 1 200 ? 11.295 7.535 -33.464 1.00 75.62 200 GLN A N 1
ATOM 1541 C CA . GLN A 1 200 ? 12.290 8.603 -33.613 1.00 75.62 200 GLN A CA 1
ATOM 1542 C C . GLN A 1 200 ? 13.637 8.071 -34.118 1.00 75.62 200 GLN A C 1
ATOM 1544 O O . GLN A 1 200 ? 14.269 8.698 -34.965 1.00 75.62 200 GLN A O 1
ATOM 1549 N N . THR A 1 201 ? 14.056 6.902 -33.632 1.00 78.62 201 THR A N 1
ATOM 1550 C CA . THR A 1 201 ? 15.299 6.238 -34.046 1.00 78.62 201 THR A CA 1
ATOM 1551 C C . THR A 1 201 ? 15.219 5.752 -35.490 1.00 78.62 201 THR A C 1
ATOM 1553 O O . THR A 1 201 ? 16.131 6.018 -36.270 1.00 78.62 201 THR A O 1
ATOM 1556 N N . LEU A 1 202 ? 14.120 5.095 -35.869 1.00 73.25 202 LEU A N 1
ATOM 1557 C CA . LEU A 1 202 ? 13.892 4.620 -37.234 1.00 73.25 202 LEU A CA 1
ATOM 1558 C C . LEU A 1 202 ? 13.797 5.784 -38.227 1.00 73.25 202 LEU A C 1
ATOM 1560 O O . LEU A 1 202 ? 14.394 5.717 -39.293 1.00 73.25 202 LEU A O 1
ATOM 1564 N N . VAL A 1 203 ? 13.150 6.893 -37.858 1.00 71.94 203 VAL A N 1
ATOM 1565 C CA . VAL A 1 203 ? 13.088 8.112 -38.684 1.00 71.94 203 VAL A CA 1
ATOM 1566 C C . VAL A 1 203 ? 14.458 8.791 -38.801 1.00 71.94 203 VAL A C 1
ATOM 1568 O O . VAL A 1 203 ? 14.816 9.275 -39.874 1.00 71.94 203 VAL A O 1
ATOM 1571 N N . ALA A 1 204 ? 15.256 8.809 -37.729 1.00 71.44 204 ALA A N 1
ATOM 1572 C CA . ALA A 1 204 ? 16.607 9.375 -37.753 1.00 71.44 204 ALA A CA 1
ATOM 1573 C C . ALA A 1 204 ? 17.591 8.535 -38.591 1.00 71.44 204 ALA A C 1
ATOM 1575 O O . ALA A 1 204 ? 18.475 9.094 -39.242 1.00 71.44 204 ALA A O 1
ATOM 1576 N N . LEU A 1 205 ? 17.438 7.207 -38.589 1.00 68.38 205 LEU A N 1
ATOM 1577 C CA . LEU A 1 205 ? 18.246 6.270 -39.379 1.00 68.38 205 LEU A CA 1
ATOM 1578 C C . LEU A 1 205 ? 17.771 6.171 -40.841 1.00 68.38 205 LEU A C 1
ATOM 1580 O O . LEU A 1 205 ? 18.597 6.078 -41.748 1.00 68.38 205 LEU A O 1
ATOM 1584 N N . GLY A 1 206 ? 16.458 6.253 -41.069 1.00 63.38 206 GLY A N 1
ATOM 1585 C CA . GLY A 1 206 ? 15.767 6.112 -42.356 1.00 63.38 206 GLY A CA 1
ATOM 1586 C C . GLY A 1 206 ? 15.825 7.335 -43.277 1.00 63.38 206 GLY A C 1
ATOM 1587 O O . GLY A 1 206 ? 15.233 7.329 -44.351 1.00 63.38 206 GLY A O 1
ATOM 1588 N N . ALA A 1 207 ? 16.594 8.374 -42.939 1.00 55.59 207 ALA A N 1
ATOM 1589 C CA . ALA A 1 207 ? 16.807 9.536 -43.811 1.00 55.59 207 ALA A CA 1
ATOM 1590 C C . ALA A 1 207 ? 17.587 9.222 -45.117 1.00 55.59 207 ALA A C 1
ATOM 1592 O O . ALA A 1 207 ? 17.906 10.136 -45.882 1.00 55.59 207 ALA A O 1
ATOM 1593 N N . ARG A 1 208 ? 17.923 7.950 -45.392 1.00 52.28 208 ARG A N 1
ATOM 1594 C CA . ARG A 1 208 ? 18.604 7.480 -46.612 1.00 52.28 208 ARG A CA 1
ATOM 1595 C C . ARG A 1 208 ? 18.081 6.105 -47.058 1.00 52.28 208 ARG A C 1
ATOM 1597 O O . ARG A 1 208 ? 18.762 5.111 -46.842 1.00 52.28 208 ARG A O 1
ATOM 1604 N N . GLY A 1 209 ? 16.954 6.051 -47.766 1.00 52.03 209 GLY A N 1
ATOM 1605 C CA . GLY A 1 209 ? 16.623 4.890 -48.608 1.00 52.03 209 GLY A CA 1
ATOM 1606 C C . GLY A 1 209 ? 15.166 4.447 -48.543 1.00 52.03 209 GLY A C 1
ATOM 1607 O O . GLY A 1 209 ? 14.618 4.228 -47.475 1.00 52.03 209 GLY A O 1
ATOM 1608 N N . ASP A 1 210 ? 14.577 4.311 -49.721 1.00 54.69 210 ASP A N 1
ATOM 1609 C CA . ASP A 1 210 ? 13.148 4.265 -50.047 1.00 54.69 210 ASP A CA 1
ATOM 1610 C C . ASP A 1 210 ? 12.474 2.881 -49.849 1.00 54.69 210 ASP A C 1
ATOM 1612 O O . ASP A 1 210 ? 11.573 2.545 -50.607 1.00 54.69 210 ASP A O 1
ATOM 1616 N N . ASP A 1 211 ? 12.909 2.048 -48.886 1.00 55.19 211 ASP A N 1
ATOM 1617 C CA . ASP A 1 211 ? 12.413 0.649 -48.763 1.00 55.19 211 ASP A CA 1
ATOM 1618 C C . ASP A 1 211 ? 12.050 0.189 -47.325 1.00 55.19 211 ASP A C 1
ATOM 1620 O O . ASP A 1 211 ? 11.189 -0.670 -47.164 1.00 55.19 211 ASP A O 1
ATOM 1624 N N . ASP A 1 212 ? 12.576 0.818 -46.260 1.00 55.22 212 ASP A N 1
ATOM 1625 C CA . ASP A 1 212 ? 12.303 0.449 -44.845 1.00 55.22 212 ASP A CA 1
ATOM 1626 C C . ASP A 1 212 ? 11.155 1.266 -44.201 1.00 55.22 212 ASP A C 1
ATOM 1628 O O . ASP A 1 212 ? 11.159 1.581 -43.009 1.00 55.22 212 ASP A O 1
ATOM 1632 N N . ASN A 1 213 ? 10.149 1.667 -44.985 1.00 64.75 213 ASN A N 1
ATOM 1633 C CA . ASN A 1 213 ? 9.041 2.489 -44.474 1.00 64.75 213 ASN A CA 1
ATOM 1634 C C . ASN A 1 213 ? 7.948 1.659 -43.766 1.00 64.75 213 ASN A C 1
ATOM 1636 O O . ASN A 1 213 ? 7.117 2.221 -43.059 1.00 64.75 213 ASN A O 1
ATOM 1640 N N . HIS A 1 214 ? 7.946 0.329 -43.923 1.00 68.19 214 HIS A N 1
ATOM 1641 C CA . HIS A 1 214 ? 6.911 -0.542 -43.350 1.00 68.19 214 HIS A CA 1
ATOM 1642 C C . HIS A 1 214 ? 7.004 -0.632 -41.820 1.00 68.19 214 HIS A C 1
ATOM 1644 O O . HIS A 1 214 ? 6.001 -0.443 -41.142 1.00 68.19 214 HIS A O 1
ATOM 1650 N N . ASP A 1 215 ? 8.212 -0.789 -41.268 1.00 72.06 215 ASP A N 1
ATOM 1651 C CA . ASP A 1 215 ? 8.426 -0.809 -39.812 1.00 72.06 215 ASP A CA 1
ATOM 1652 C C . ASP A 1 215 ? 8.096 0.545 -39.160 1.00 72.06 215 ASP A C 1
ATOM 1654 O O . ASP A 1 215 ? 7.599 0.616 -38.034 1.00 72.06 215 ASP A O 1
ATOM 1658 N N . VAL A 1 216 ? 8.349 1.645 -39.877 1.00 72.81 216 VAL A N 1
ATOM 1659 C CA . VAL A 1 216 ? 7.985 3.000 -39.443 1.00 72.81 216 VAL A CA 1
ATOM 1660 C C . VAL A 1 216 ? 6.467 3.169 -39.440 1.00 72.81 216 VAL A C 1
ATOM 1662 O O . VAL A 1 216 ? 5.922 3.725 -38.485 1.00 72.81 216 VAL A O 1
ATOM 1665 N N . GLU A 1 217 ? 5.793 2.682 -40.483 1.00 75.00 217 GLU A N 1
ATOM 1666 C CA . GLU A 1 217 ? 4.340 2.736 -40.639 1.00 75.00 217 GLU A CA 1
ATOM 1667 C C . GLU A 1 217 ? 3.617 1.867 -39.597 1.00 75.00 217 GLU A C 1
ATOM 1669 O O . GLU A 1 217 ? 2.669 2.348 -38.981 1.00 75.00 217 GLU A O 1
ATOM 1674 N N . ASP A 1 218 ? 4.134 0.67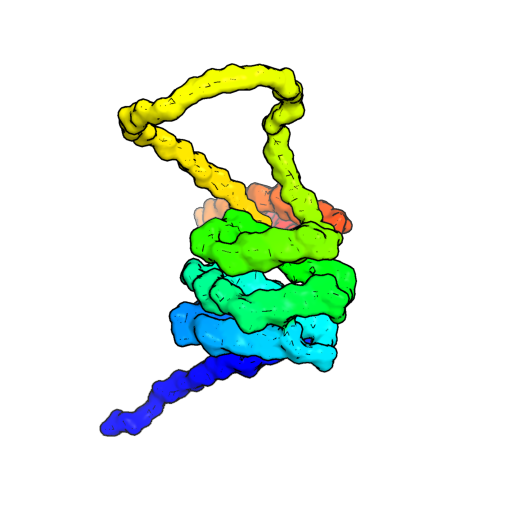7 -39.282 1.00 80.12 218 ASP A N 1
ATOM 1675 C CA . ASP A 1 218 ? 3.605 -0.211 -38.237 1.00 80.12 218 ASP A CA 1
ATOM 1676 C C . ASP A 1 218 ? 3.690 0.418 -36.839 1.00 80.12 218 ASP A C 1
ATOM 1678 O O . ASP A 1 218 ? 2.745 0.355 -36.041 1.00 80.12 218 ASP A O 1
ATOM 1682 N N . VAL A 1 219 ? 4.817 1.065 -36.521 1.00 78.75 219 VAL A N 1
ATOM 1683 C CA . VAL A 1 219 ? 4.963 1.796 -35.254 1.00 78.75 219 VAL A CA 1
ATOM 1684 C C . VAL A 1 219 ? 4.025 3.005 -35.222 1.00 78.75 219 VAL A C 1
ATOM 1686 O O . VAL A 1 219 ? 3.435 3.297 -34.180 1.00 78.75 219 VAL A O 1
ATOM 1689 N N . LEU A 1 220 ? 3.833 3.686 -36.351 1.00 74.25 220 LEU A N 1
ATOM 1690 C CA . LEU A 1 220 ? 2.893 4.800 -36.485 1.00 74.25 220 LEU A CA 1
ATOM 1691 C C . LEU A 1 220 ? 1.442 4.368 -36.262 1.00 74.25 220 LEU A C 1
ATOM 1693 O O . LEU A 1 220 ? 0.724 5.030 -35.510 1.00 74.25 220 LEU A O 1
ATOM 1697 N N . ASP A 1 221 ? 1.027 3.260 -36.869 1.00 78.94 221 ASP A N 1
ATOM 1698 C CA . ASP A 1 221 ? -0.319 2.706 -36.737 1.00 78.94 221 ASP A CA 1
ATOM 1699 C C . ASP A 1 221 ? -0.590 2.247 -35.304 1.00 78.94 221 ASP A C 1
ATOM 1701 O O . ASP A 1 221 ? -1.663 2.520 -34.757 1.00 78.94 221 ASP A O 1
ATOM 1705 N N . PHE A 1 222 ? 0.400 1.630 -34.651 1.00 82.56 222 PHE A N 1
ATOM 1706 C CA . PHE A 1 222 ? 0.321 1.299 -33.230 1.00 82.56 222 PHE A CA 1
ATOM 1707 C C . PHE A 1 222 ? 0.118 2.553 -32.371 1.00 82.56 222 PHE A C 1
ATOM 1709 O O . PHE A 1 222 ? -0.813 2.611 -31.565 1.00 82.56 222 PHE A O 1
ATOM 1716 N N . LEU A 1 223 ? 0.940 3.589 -32.568 1.00 78.50 223 LEU A N 1
ATOM 1717 C CA . LEU A 1 223 ? 0.815 4.839 -31.817 1.00 78.50 223 LEU A CA 1
ATOM 1718 C C . LEU A 1 223 ? -0.548 5.495 -32.068 1.00 78.50 223 LEU A C 1
ATOM 1720 O O . LEU A 1 223 ? -1.213 5.919 -31.122 1.00 78.50 223 LEU A O 1
ATOM 1724 N N . GLN A 1 224 ? -1.024 5.518 -33.314 1.00 77.25 224 GLN A N 1
ATOM 1725 C CA . GLN A 1 224 ? -2.331 6.066 -33.674 1.00 77.25 224 GLN A CA 1
ATOM 1726 C C . GLN A 1 224 ? -3.490 5.321 -32.991 1.00 77.25 224 GLN A C 1
ATOM 1728 O O . GLN A 1 224 ? -4.446 5.957 -32.541 1.00 77.25 224 GLN A O 1
ATOM 1733 N N . GLN A 1 225 ? -3.392 4.001 -32.825 1.00 79.44 225 GLN A N 1
ATOM 1734 C CA . GLN A 1 225 ? -4.377 3.210 -32.077 1.00 79.44 225 GLN A CA 1
ATOM 1735 C C . GLN A 1 225 ? -4.388 3.528 -30.573 1.00 79.44 225 GLN A C 1
ATOM 1737 O O . GLN A 1 225 ? -5.429 3.398 -29.925 1.00 79.44 225 GLN A O 1
ATOM 1742 N N . CYS A 1 226 ? -3.278 4.015 -30.010 1.00 79.88 226 CYS A N 1
ATOM 1743 C CA . CYS A 1 226 ? -3.216 4.458 -28.614 1.00 79.88 226 CYS A CA 1
ATOM 1744 C C . CYS A 1 226 ? -3.898 5.819 -28.370 1.00 79.88 226 CYS A C 1
ATOM 1746 O O . CYS A 1 226 ? -4.273 6.114 -27.234 1.00 79.88 226 CYS A O 1
ATOM 1748 N N . GLN A 1 227 ? -4.116 6.629 -29.412 1.00 73.88 227 GLN A N 1
ATOM 1749 C CA . GLN A 1 227 ? -4.641 7.999 -29.312 1.00 73.88 227 GLN A CA 1
ATOM 1750 C C . GLN A 1 227 ? -6.009 8.125 -28.607 1.00 73.88 227 GLN A C 1
ATOM 1752 O O . GLN A 1 227 ? -6.125 8.938 -27.688 1.00 73.88 227 GLN A O 1
ATOM 1757 N N . PRO A 1 228 ? -7.055 7.346 -28.961 1.00 73.56 228 PRO A N 1
ATOM 1758 C CA . PRO A 1 228 ? -8.353 7.450 -28.289 1.00 73.56 228 PRO A CA 1
ATOM 1759 C C . PRO A 1 228 ? -8.273 7.075 -26.805 1.00 73.56 228 PRO A C 1
ATOM 1761 O O . PRO A 1 228 ? -8.919 7.716 -25.979 1.00 73.56 228 PRO A O 1
ATOM 1764 N N . ARG A 1 229 ? -7.434 6.091 -26.453 1.00 75.94 229 ARG A N 1
ATOM 1765 C CA . ARG A 1 229 ? -7.223 5.682 -25.058 1.00 75.94 229 ARG A CA 1
ATOM 1766 C C . ARG A 1 229 ? -6.462 6.755 -24.271 1.00 75.94 229 ARG A C 1
ATOM 1768 O O . ARG A 1 229 ? -6.833 7.028 -23.135 1.00 75.94 229 ARG A O 1
ATOM 1775 N N . MET A 1 230 ? -5.472 7.407 -24.885 1.00 76.69 230 MET A N 1
ATOM 1776 C CA . MET A 1 230 ? -4.733 8.528 -24.289 1.00 76.69 230 MET A CA 1
ATOM 1777 C C . MET A 1 230 ? -5.646 9.726 -23.992 1.00 76.69 230 MET A C 1
ATOM 1779 O O . MET A 1 230 ? -5.609 10.274 -22.895 1.00 76.69 230 MET A O 1
ATOM 1783 N N . ASN A 1 231 ? -6.539 10.079 -24.922 1.00 76.19 231 ASN A N 1
ATOM 1784 C CA . ASN A 1 231 ? -7.501 11.168 -24.727 1.00 76.19 231 ASN A CA 1
ATOM 1785 C C . ASN A 1 231 ? -8.463 10.889 -23.561 1.00 76.19 231 ASN A C 1
ATOM 1787 O O . ASN A 1 231 ? -8.693 11.770 -22.736 1.00 76.19 231 ASN A O 1
ATOM 1791 N N . SER A 1 232 ? -8.968 9.656 -23.437 1.00 76.44 232 SER A N 1
ATOM 1792 C CA . SER A 1 232 ? -9.812 9.264 -22.299 1.00 76.44 232 SER A CA 1
ATOM 1793 C C . SER A 1 232 ? -9.072 9.320 -20.956 1.00 76.44 232 SER A C 1
ATOM 1795 O O . SER A 1 232 ? -9.681 9.631 -19.935 1.00 76.44 232 SER A O 1
ATOM 1797 N N . LEU A 1 233 ? -7.763 9.045 -20.941 1.00 72.69 233 LEU A N 1
ATOM 1798 C CA . LEU A 1 233 ? -6.929 9.151 -19.739 1.00 72.69 233 LEU A CA 1
ATOM 1799 C C . LEU A 1 233 ? -6.667 10.605 -19.346 1.00 72.69 233 LEU A C 1
ATOM 1801 O O . LEU A 1 233 ? -6.718 10.935 -18.164 1.00 72.69 233 LEU A O 1
ATOM 1805 N N . ILE A 1 234 ? -6.458 11.485 -20.325 1.00 75.00 234 ILE A N 1
ATOM 1806 C CA . ILE A 1 234 ? -6.319 12.927 -20.093 1.00 75.00 234 ILE A CA 1
ATOM 1807 C C . ILE A 1 234 ? -7.629 13.501 -19.549 1.00 75.00 234 ILE A C 1
ATOM 1809 O O . ILE A 1 234 ? -7.605 14.235 -18.567 1.00 75.00 234 ILE A O 1
ATOM 1813 N N . GLU A 1 235 ? -8.780 13.125 -20.112 1.00 78.12 235 GLU A N 1
ATOM 1814 C CA . GLU A 1 235 ? -10.090 13.523 -19.577 1.00 78.12 235 GLU A CA 1
ATOM 1815 C C . GLU A 1 235 ? -10.310 13.010 -18.146 1.00 78.12 235 GLU A C 1
ATOM 1817 O O . GLU A 1 235 ? -10.818 13.744 -17.296 1.00 78.12 235 GLU A O 1
ATOM 1822 N N . ALA A 1 236 ? -9.885 11.778 -17.846 1.00 71.44 236 ALA A N 1
ATOM 1823 C CA . ALA A 1 236 ? -9.946 11.227 -16.495 1.00 71.44 236 ALA A CA 1
ATOM 1824 C C . ALA A 1 236 ? -9.017 11.970 -15.514 1.00 71.44 236 ALA A C 1
ATOM 1826 O O . ALA A 1 236 ? -9.422 12.233 -14.380 1.00 71.44 236 ALA A O 1
ATOM 1827 N N . GLY A 1 237 ? -7.812 12.352 -15.944 1.00 74.31 237 GLY A N 1
ATOM 1828 C CA . GLY A 1 237 ? -6.878 13.145 -15.140 1.00 74.31 237 GLY A CA 1
ATOM 1829 C C . GLY A 1 237 ? -7.345 14.580 -14.919 1.00 74.31 237 GLY A C 1
ATOM 1830 O O . GLY A 1 237 ? -7.331 15.051 -13.787 1.00 74.31 237 GLY A O 1
ATOM 1831 N N . LEU A 1 238 ? -7.880 15.247 -15.945 1.00 71.56 238 LEU A N 1
ATOM 1832 C CA . LEU A 1 238 ? -8.496 16.575 -15.816 1.00 71.56 238 LEU A CA 1
ATOM 1833 C C . LEU A 1 238 ? -9.737 16.560 -14.907 1.00 71.56 238 LEU A C 1
ATOM 1835 O O . LEU A 1 238 ? -10.044 17.560 -14.263 1.00 71.56 238 LEU A O 1
ATOM 1839 N N . ALA A 1 239 ? -10.433 15.423 -14.817 1.00 77.06 239 ALA A N 1
ATOM 1840 C CA . ALA A 1 239 ? -11.524 15.200 -13.870 1.00 77.06 239 ALA A CA 1
ATOM 1841 C C . ALA A 1 239 ? -11.050 14.854 -12.439 1.00 77.06 239 ALA A C 1
ATOM 1843 O O . ALA A 1 239 ? -11.887 14.548 -11.588 1.00 77.06 239 ALA A O 1
ATOM 1844 N N . GLY A 1 240 ? -9.738 14.866 -12.174 1.00 70.62 240 GLY A N 1
ATOM 1845 C CA . GLY A 1 240 ? -9.141 14.586 -10.864 1.00 70.62 240 GLY A CA 1
ATOM 1846 C C . GLY A 1 240 ? -9.147 13.109 -10.461 1.00 70.62 240 GLY A C 1
ATOM 1847 O O . GLY A 1 240 ? -9.003 12.798 -9.283 1.00 70.62 240 GLY A O 1
ATOM 1848 N N . LYS A 1 241 ? -9.359 12.189 -11.413 1.00 70.50 241 LYS A N 1
ATOM 1849 C CA . LYS A 1 241 ? -9.379 10.733 -11.165 1.00 70.50 241 LYS A CA 1
ATOM 1850 C C . LYS A 1 241 ? -8.018 10.063 -11.366 1.00 70.50 241 LYS A C 1
ATOM 1852 O O . LYS A 1 241 ? -7.888 8.870 -11.110 1.00 70.50 241 LYS A O 1
ATOM 1857 N N . LEU A 1 242 ? -7.044 10.818 -11.860 1.00 71.94 242 LEU A N 1
ATOM 1858 C CA . LEU A 1 242 ? -5.667 10.406 -12.096 1.00 71.94 242 LEU A CA 1
ATOM 1859 C C . LEU A 1 242 ? -4.753 11.390 -11.363 1.00 71.94 242 LEU A C 1
ATOM 1861 O O . LEU A 1 242 ? -5.091 12.570 -11.253 1.00 71.94 242 LEU A O 1
ATOM 1865 N N . ASP A 1 243 ? -3.617 10.914 -10.867 1.00 72.75 243 ASP A N 1
ATOM 1866 C CA . ASP A 1 243 ? -2.616 11.776 -10.246 1.00 72.75 243 ASP A CA 1
ATOM 1867 C C . ASP A 1 243 ? -1.964 12.718 -11.277 1.00 72.75 243 ASP A C 1
ATOM 1869 O O . ASP A 1 243 ? -1.926 12.443 -12.481 1.00 72.75 243 ASP A O 1
ATOM 1873 N N . GLU A 1 244 ? -1.452 13.850 -10.790 1.00 73.88 244 GLU A N 1
ATOM 1874 C CA . GLU A 1 244 ? -0.905 14.942 -11.606 1.00 73.88 244 GLU A CA 1
ATOM 1875 C C . GLU A 1 244 ? 0.275 14.489 -12.479 1.00 73.88 244 GLU A C 1
ATOM 1877 O O . GLU A 1 244 ? 0.403 14.927 -13.621 1.00 73.88 244 GLU A O 1
ATOM 1882 N N . ARG A 1 245 ? 1.073 13.530 -11.997 1.00 67.75 245 ARG A N 1
ATOM 1883 C CA . ARG A 1 245 ? 2.218 12.973 -12.723 1.00 67.75 245 ARG A CA 1
ATOM 1884 C C . ARG A 1 245 ? 1.780 12.025 -13.839 1.00 67.75 245 ARG A C 1
ATOM 1886 O O . ARG A 1 245 ? 2.323 12.093 -14.939 1.00 67.75 245 ARG A O 1
ATOM 1893 N N . THR A 1 246 ? 0.771 11.180 -13.616 1.00 69.25 246 THR A N 1
ATOM 1894 C CA . THR A 1 246 ? 0.191 10.347 -14.684 1.00 69.25 246 THR A CA 1
ATOM 1895 C C . THR A 1 246 ? -0.494 11.211 -15.744 1.00 69.25 246 THR A C 1
ATOM 1897 O O . THR A 1 246 ? -0.357 10.934 -16.937 1.00 69.25 246 THR A O 1
ATOM 1900 N N . LEU A 1 247 ? -1.165 12.297 -15.345 1.00 75.12 247 LEU A N 1
ATOM 1901 C CA . LEU A 1 247 ? -1.699 13.286 -16.283 1.00 75.12 247 LEU A CA 1
ATOM 1902 C C . LEU A 1 247 ? -0.576 13.974 -17.081 1.00 75.12 247 LEU A C 1
ATOM 1904 O O . LEU A 1 247 ? -0.690 14.087 -18.299 1.00 75.12 247 LEU A O 1
ATOM 1908 N N . GLU A 1 248 ? 0.522 14.373 -16.438 1.00 76.31 248 GLU A N 1
ATOM 1909 C CA . GLU A 1 248 ? 1.689 14.980 -17.093 1.00 76.31 248 GLU A CA 1
ATOM 1910 C C . GLU A 1 248 ? 2.346 14.031 -18.112 1.00 76.31 248 GLU A C 1
ATOM 1912 O O . GLU A 1 248 ? 2.670 14.440 -19.232 1.00 76.31 248 GLU A O 1
ATOM 1917 N N . ILE A 1 249 ? 2.466 12.741 -17.779 1.00 71.88 249 ILE A N 1
ATOM 1918 C CA . ILE A 1 249 ? 2.944 11.702 -18.704 1.00 71.88 249 ILE A CA 1
ATOM 1919 C C . ILE A 1 249 ? 1.977 11.558 -19.885 1.00 71.88 249 ILE A C 1
ATOM 1921 O O . ILE A 1 249 ? 2.417 11.580 -21.035 1.00 71.88 249 ILE A O 1
ATOM 1925 N N . CYS A 1 250 ? 0.667 11.475 -19.633 1.00 72.00 250 CYS A N 1
ATOM 1926 C CA . CYS A 1 250 ? -0.337 11.372 -20.696 1.00 72.00 250 CYS A CA 1
ATOM 1927 C C . CYS A 1 250 ? -0.301 12.590 -21.634 1.00 72.00 250 CYS A C 1
ATOM 1929 O O . CYS A 1 250 ? -0.334 12.432 -22.854 1.00 72.00 250 CYS A O 1
ATOM 1931 N N . LEU A 1 251 ? -0.169 13.802 -21.085 1.00 74.75 251 LEU A N 1
ATOM 1932 C CA . LEU A 1 251 ? -0.046 15.045 -21.852 1.00 74.75 251 LEU A CA 1
ATOM 1933 C C . LEU A 1 251 ? 1.244 15.079 -22.682 1.00 74.75 251 LEU A C 1
ATOM 1935 O O . LEU A 1 251 ? 1.215 15.464 -23.851 1.00 74.75 251 LEU A O 1
ATOM 1939 N N . THR A 1 252 ? 2.362 14.629 -22.111 1.00 74.00 252 THR A N 1
ATOM 1940 C CA . THR A 1 252 ? 3.656 14.552 -22.804 1.00 74.00 252 THR A CA 1
ATOM 1941 C C . THR A 1 252 ? 3.592 13.577 -23.977 1.00 74.00 252 THR A C 1
ATOM 1943 O O . THR A 1 252 ? 3.979 13.926 -25.094 1.00 74.00 252 THR A O 1
ATOM 1946 N N . VAL A 1 253 ? 3.036 12.383 -23.757 1.00 71.56 253 VAL A N 1
ATOM 1947 C CA . VAL A 1 253 ? 2.848 11.369 -24.802 1.00 71.56 253 VAL A CA 1
ATOM 1948 C C . VAL A 1 253 ? 1.932 11.895 -25.912 1.00 71.56 253 VAL A C 1
ATOM 1950 O O . VAL A 1 253 ? 2.282 11.793 -27.088 1.00 71.56 253 VAL A O 1
ATOM 1953 N N . CYS A 1 254 ? 0.819 12.551 -25.568 1.00 73.94 254 CYS A N 1
ATOM 1954 C CA . CYS A 1 254 ? -0.092 13.155 -26.548 1.00 73.94 254 CYS A CA 1
ATOM 1955 C C . CYS A 1 254 ? 0.558 14.274 -27.376 1.00 73.94 254 CYS A C 1
ATOM 1957 O O . CYS A 1 254 ? 0.300 14.391 -28.580 1.00 73.94 254 CYS A O 1
ATOM 1959 N N . ASN A 1 255 ? 1.403 15.098 -26.754 1.00 70.81 255 ASN A N 1
ATOM 1960 C CA . ASN A 1 255 ? 2.090 16.195 -27.433 1.00 70.81 255 ASN A CA 1
ATOM 1961 C C . ASN A 1 255 ? 3.142 15.672 -28.427 1.00 70.81 255 ASN A C 1
ATOM 1963 O O . ASN A 1 255 ? 3.221 16.127 -29.573 1.00 70.81 255 ASN A O 1
ATOM 1967 N N . VAL A 1 256 ? 3.906 14.651 -28.024 1.00 68.25 256 VAL A N 1
ATOM 1968 C CA . VAL A 1 256 ? 4.878 13.986 -28.905 1.00 68.25 256 VAL A CA 1
ATOM 1969 C C . VAL A 1 256 ? 4.169 13.286 -30.063 1.00 68.25 256 VAL A C 1
ATOM 1971 O O . VAL A 1 256 ? 4.586 13.414 -31.211 1.00 68.25 256 VAL A O 1
ATOM 1974 N N . GLN A 1 257 ? 3.048 12.621 -29.795 1.00 68.44 257 GLN A N 1
ATOM 1975 C CA . GLN A 1 257 ? 2.253 11.948 -30.816 1.00 68.44 257 GLN A CA 1
ATOM 1976 C C . GLN A 1 257 ? 1.635 12.926 -31.833 1.00 68.44 257 GLN A C 1
ATOM 1978 O O . GLN A 1 257 ? 1.642 12.655 -33.036 1.00 68.44 257 GLN A O 1
ATOM 1983 N N . SER A 1 258 ? 1.171 14.095 -31.379 1.00 69.19 258 SER A N 1
ATOM 1984 C CA . SER A 1 258 ? 0.686 15.164 -32.266 1.00 69.19 258 SER A CA 1
ATOM 1985 C C . SER A 1 258 ? 1.810 15.725 -33.141 1.00 69.19 258 SER A C 1
ATOM 1987 O O . SER A 1 258 ? 1.633 15.883 -34.348 1.00 69.19 258 SER A O 1
ATOM 1989 N N . SER A 1 259 ? 2.995 15.935 -32.559 1.00 65.94 259 SER A N 1
ATOM 1990 C CA . SER A 1 259 ? 4.189 16.392 -33.286 1.00 65.94 259 SER A CA 1
ATOM 1991 C C . SER A 1 259 ? 4.630 15.388 -34.361 1.00 65.94 259 SER A C 1
ATOM 1993 O O . SER A 1 259 ? 4.990 15.777 -35.471 1.00 65.94 259 SER A O 1
ATOM 1995 N N . ILE A 1 260 ? 4.544 14.085 -34.066 1.00 65.38 260 ILE A N 1
ATOM 1996 C CA . ILE A 1 260 ? 4.827 12.998 -35.016 1.00 65.38 260 ILE A CA 1
ATOM 1997 C C . ILE A 1 260 ? 3.832 13.007 -36.190 1.00 65.38 260 ILE A C 1
ATOM 1999 O O . ILE A 1 260 ? 4.242 12.884 -37.347 1.00 65.38 260 ILE A O 1
ATOM 2003 N N . GLN A 1 261 ? 2.535 13.200 -35.924 1.00 66.81 261 GLN A N 1
ATOM 2004 C CA . GLN A 1 261 ? 1.511 13.281 -36.974 1.00 66.81 261 GLN A CA 1
ATOM 2005 C C . GLN A 1 261 ? 1.668 14.521 -37.868 1.00 66.81 261 GLN A C 1
ATOM 2007 O O . GLN A 1 261 ? 1.434 14.438 -39.077 1.00 66.81 261 GLN A O 1
ATOM 2012 N N . GLU A 1 262 ? 2.077 15.662 -37.307 1.00 63.69 262 GLU A N 1
ATOM 2013 C CA . GLU A 1 262 ? 2.379 16.863 -38.095 1.00 63.69 262 GLU A CA 1
ATOM 2014 C C . GLU A 1 262 ? 3.600 16.664 -38.999 1.00 63.69 262 GLU A C 1
ATOM 2016 O O . GLU A 1 262 ? 3.537 16.990 -40.184 1.00 63.69 262 GLU A O 1
ATOM 2021 N N . LEU A 1 263 ? 4.669 16.044 -38.489 1.00 58.12 263 LEU A N 1
ATOM 2022 C CA . LEU A 1 263 ? 5.853 15.693 -39.279 1.00 58.12 263 LEU A CA 1
ATOM 2023 C C . LEU A 1 263 ? 5.512 14.754 -40.451 1.00 58.12 263 LEU A C 1
ATOM 2025 O O . LEU A 1 263 ? 5.949 15.016 -41.571 1.00 58.12 263 LEU A O 1
ATOM 2029 N N . LYS A 1 264 ? 4.661 13.733 -40.248 1.00 62.06 264 LYS A N 1
ATOM 2030 C CA . LYS A 1 264 ? 4.184 12.852 -41.339 1.00 62.06 264 LYS A CA 1
ATOM 2031 C C . LYS A 1 264 ? 3.433 13.642 -42.420 1.00 62.06 264 LYS A C 1
ATOM 2033 O O . LYS A 1 264 ? 3.671 13.442 -43.608 1.00 62.06 264 LYS A O 1
ATOM 2038 N N . ARG A 1 265 ? 2.559 14.587 -42.039 1.00 60.56 265 ARG A N 1
ATOM 2039 C CA . ARG A 1 265 ? 1.840 15.443 -43.011 1.00 60.56 265 ARG A CA 1
ATOM 2040 C C . ARG A 1 265 ? 2.763 16.348 -43.824 1.00 60.56 265 ARG A C 1
ATOM 2042 O O . ARG A 1 265 ? 2.417 16.675 -44.957 1.00 60.56 265 ARG A O 1
ATOM 2049 N N . VAL A 1 266 ? 3.872 16.792 -43.238 1.00 55.94 266 VAL A N 1
ATOM 2050 C CA . VAL A 1 266 ? 4.845 17.673 -43.897 1.00 55.94 266 VAL A CA 1
ATOM 2051 C C . VAL A 1 266 ? 5.788 16.882 -44.809 1.00 55.94 266 VAL A C 1
ATOM 2053 O O . VAL A 1 266 ? 6.101 17.368 -45.889 1.00 55.94 266 VAL A O 1
ATOM 2056 N N . CYS A 1 267 ? 6.199 15.670 -44.424 1.00 49.19 267 CYS A N 1
ATOM 2057 C CA . CYS A 1 267 ? 7.100 14.825 -45.218 1.00 49.19 267 CYS A CA 1
ATOM 2058 C C . CYS A 1 267 ? 6.408 14.026 -46.341 1.00 49.19 267 CYS A C 1
ATOM 2060 O O . CYS A 1 267 ? 7.080 13.645 -47.292 1.00 49.19 267 CYS A O 1
ATOM 2062 N N . CYS A 1 268 ? 5.094 13.777 -46.263 1.00 48.47 268 CYS A N 1
ATOM 2063 C CA . CYS A 1 268 ? 4.319 13.068 -47.298 1.00 48.47 268 CYS A CA 1
ATOM 2064 C C . CYS A 1 268 ? 3.589 13.999 -48.300 1.00 48.47 268 CYS A C 1
ATOM 2066 O O . CYS A 1 268 ? 2.655 13.554 -48.971 1.00 48.47 268 CYS A O 1
ATOM 2068 N N . ARG A 1 269 ? 3.965 15.283 -48.382 1.00 41.12 269 ARG A N 1
ATOM 2069 C CA . ARG A 1 269 ? 3.513 16.250 -49.404 1.00 41.12 269 ARG A CA 1
ATOM 2070 C C . ARG A 1 269 ? 4.627 16.538 -50.399 1.00 41.12 269 ARG A C 1
ATOM 2072 O O . ARG A 1 269 ? 4.279 16.723 -51.585 1.00 41.12 269 ARG A O 1
#

Radius of gyration: 25.88 Å; chains: 1; bounding box: 84×54×70 Å

Organism: Aphanomyces astaci (NCBI:txid112090)

Sequence (269 aa):
MASSYVEAVQDISSLIDTICSGEVSNPDWINILELCDLVTSSAEQTTRSLQRVLGHRQHDENSISLALLVTESVLNNCPGFYNHLASRLFLQEVVALVDHSSPAVQERATRMLQDWAANYPDQSIFRDTYQQLRVQGVSFPSTPASPSSITSRDFAASVLPATAIDEAKPVATMSPSLAAEFQKLHQDLVTVQEKIQTYQTLVALGARGDDDNHDVEDVLDFLQQCQPRMNSLIEAGLAGKLDERTLEICLTVCNVQSSIQELKRVCCR

InterPro domains:
  IPR002014 VHS domain [PF00790] (9-137)
  IPR002014 VHS domain [PS50179] (19-141)
  IPR002014 VHS domain [SM00288] (12-137)
  IPR008942 ENTH/VHS [G3DSA:1.25.40.90] (3-154)
  IPR008942 ENTH/VHS [SSF48464] (9-141)
  IPR017073 Hepatocyte growth factor-regulated tyrosine kinase substrate/VPS27 [PTHR46275] (11-148)